Protein AF-A0A2A8S6Y3-F1 (afdb_monomer)

Mean predicted aligned error: 9.29 Å

Nearest PDB structures (foldseek):
  3fka-assembly1_D  TM=6.816E-01  e=2.192E-03  Ruegeria pomeroyi DSS-3
  6d63-assembly3_E  TM=6.835E-01  e=3.419E-03  Pseudomonas sp. ADP
  4qan-assembly2_B  TM=2.634E-01  e=1.249E-05  Mediterraneibacter gnavus ATCC 29149
  6w3w-assembly1_A  TM=5.906E-01  e=4.406E-02  synthetic construct
  9hcj-assembly1_R0  TM=3.049E-01  e=4.804E-01  Dictyostelium discoideum

Foldseek 3Di:
DDDDDPPPPPPPPPDDLFALVPPDDDDDDDPDDDDDDDDDDPDVLQVQQVVLVVQLLVCLLVVVQVSVPQAAQEVFHFPCSSVVSNVCCVVWPWPDKDWPDWFDLDSFKIWTWMWTDTPWWIKTWIWIFGQDPNHTHTYDYDDPDDTDGDPPPPPPVVLVVQQVVLVVQLQVCLLVVVLVSNVVQADERDPDDSVSSSVSSNVSNVQPKHKDFPDWTDPHNFKIWTWIWIDNPVDIDIFIWIWTADPNHIHTYGNGTTDIDIGTDDDDPDDDD

Structure (mmCIF, N/CA/C/O backbone):
data_AF-A0A2A8S6Y3-F1
#
_entry.id   AF-A0A2A8S6Y3-F1
#
loop_
_atom_site.group_PDB
_atom_site.id
_atom_site.type_symbol
_atom_sit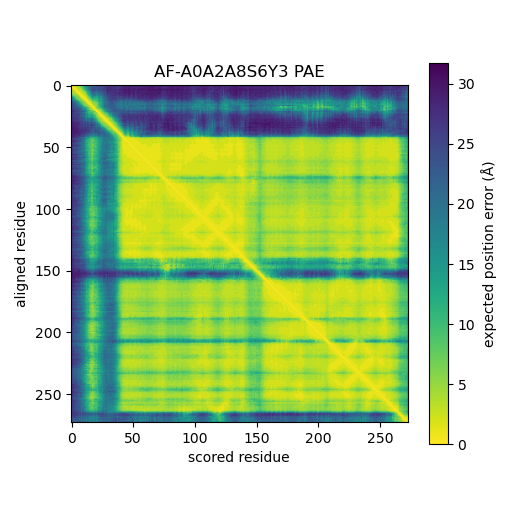e.label_atom_id
_atom_site.label_alt_id
_atom_site.label_comp_id
_atom_site.label_asym_id
_atom_site.label_entity_id
_atom_site.label_seq_id
_atom_site.pdbx_PDB_ins_code
_atom_site.Cartn_x
_atom_site.Cartn_y
_atom_site.Cartn_z
_atom_site.occupancy
_atom_site.B_iso_or_equiv
_atom_site.auth_seq_id
_atom_site.auth_comp_id
_atom_site.auth_asym_id
_atom_site.auth_atom_id
_atom_site.pdbx_PDB_model_num
ATOM 1 N N . MET A 1 1 ? -5.773 -49.690 28.967 1.00 36.03 1 MET A N 1
ATOM 2 C CA . MET A 1 1 ? -5.810 -48.214 29.042 1.00 36.03 1 MET A CA 1
ATOM 3 C C . MET A 1 1 ? -4.924 -47.663 27.935 1.00 36.03 1 MET A C 1
ATOM 5 O O . MET A 1 1 ? -3.712 -47.762 28.041 1.00 36.03 1 MET A O 1
ATOM 9 N N . LYS A 1 2 ? -5.516 -47.206 26.826 1.00 32.03 2 LYS A N 1
ATOM 10 C CA . LYS A 1 2 ? -4.810 -46.537 25.723 1.00 32.03 2 LYS A CA 1
ATOM 11 C C . LYS A 1 2 ? -5.405 -45.141 25.592 1.00 32.03 2 LYS A C 1
ATOM 13 O O . LYS A 1 2 ? -6.603 -45.002 25.362 1.00 32.03 2 LYS A O 1
ATOM 18 N N . THR A 1 3 ? -4.569 -44.143 25.825 1.00 32.09 3 THR A N 1
ATOM 19 C CA . THR A 1 3 ? -4.897 -42.720 25.814 1.00 32.09 3 THR A CA 1
ATOM 20 C C . THR A 1 3 ? -5.212 -42.284 24.382 1.00 32.09 3 THR A C 1
ATOM 22 O O . THR A 1 3 ? -4.362 -42.395 23.502 1.00 32.09 3 THR A O 1
ATOM 25 N N . LEU A 1 4 ? -6.441 -41.819 24.138 1.00 29.08 4 LEU A N 1
ATOM 26 C CA . LEU A 1 4 ? -6.826 -41.168 22.886 1.00 29.08 4 LEU A CA 1
ATOM 27 C C . LEU A 1 4 ? -6.232 -39.752 22.854 1.00 29.08 4 LEU A C 1
ATOM 29 O O . LEU A 1 4 ? -6.660 -38.879 23.610 1.00 29.08 4 LEU A O 1
ATOM 33 N N . CYS A 1 5 ? -5.285 -39.509 21.949 1.00 27.80 5 CYS A N 1
ATOM 34 C CA . CYS A 1 5 ? -4.903 -38.161 21.538 1.00 27.80 5 CYS A CA 1
ATOM 35 C C . CYS A 1 5 ? -6.054 -37.535 20.737 1.00 27.80 5 CYS A C 1
ATOM 37 O O . CYS A 1 5 ? -6.330 -37.933 19.605 1.00 27.80 5 CYS A O 1
ATOM 39 N N . LYS A 1 6 ? -6.731 -36.544 21.326 1.00 30.09 6 LYS A N 1
ATOM 40 C CA . LYS A 1 6 ? -7.605 -35.617 20.600 1.00 30.09 6 LYS A CA 1
ATOM 41 C C . LYS A 1 6 ? -6.730 -34.660 19.786 1.00 30.09 6 LYS A C 1
ATOM 43 O O . LYS A 1 6 ? -6.227 -33.681 20.325 1.00 30.09 6 LYS A O 1
ATOM 48 N N . ASN A 1 7 ? -6.581 -34.928 18.492 1.00 27.03 7 ASN A N 1
ATOM 49 C CA . ASN A 1 7 ? -6.141 -33.924 17.526 1.00 27.03 7 ASN A CA 1
ATOM 50 C C . ASN A 1 7 ? -7.325 -33.001 17.220 1.00 27.03 7 ASN A C 1
ATOM 52 O O . ASN A 1 7 ? -8.140 -33.286 16.345 1.00 27.03 7 ASN A O 1
ATOM 56 N N . ILE A 1 8 ? -7.439 -31.906 17.970 1.00 27.31 8 ILE A N 1
ATOM 57 C CA . ILE A 1 8 ? -8.249 -30.760 17.560 1.00 27.31 8 ILE A CA 1
ATOM 58 C C . ILE A 1 8 ? -7.374 -29.966 16.593 1.00 27.31 8 ILE A C 1
ATOM 60 O O . ILE A 1 8 ? -6.450 -29.270 17.006 1.00 27.31 8 ILE A O 1
ATOM 64 N N . ILE A 1 9 ? -7.646 -30.101 15.295 1.00 28.77 9 ILE A N 1
ATOM 65 C CA . ILE A 1 9 ? -7.171 -29.151 14.291 1.00 28.77 9 ILE A CA 1
ATOM 66 C C . ILE A 1 9 ? -7.957 -27.866 14.554 1.00 28.77 9 ILE A C 1
ATOM 68 O O . ILE A 1 9 ? -9.074 -27.693 14.075 1.00 28.77 9 ILE A O 1
ATOM 72 N N . ALA A 1 10 ? -7.404 -26.990 15.390 1.00 29.23 10 ALA A N 1
ATOM 73 C CA . ALA A 1 10 ? -7.840 -25.610 15.448 1.00 29.23 10 ALA A CA 1
ATOM 74 C C . ALA A 1 10 ? -7.420 -24.971 14.120 1.00 29.23 10 ALA A C 1
ATOM 76 O O . ALA A 1 10 ? -6.268 -24.579 13.944 1.00 29.23 10 ALA A O 1
ATOM 77 N N . SER A 1 11 ? -8.339 -24.917 13.156 1.00 30.00 11 SER A N 1
ATOM 78 C CA . SER A 1 11 ? -8.222 -24.030 12.003 1.00 30.00 11 SER A CA 1
ATOM 79 C C . SER A 1 11 ? -8.291 -22.599 12.534 1.00 30.00 11 SER A C 1
ATOM 81 O O . SER A 1 11 ? -9.365 -22.006 12.628 1.00 30.00 11 SER A O 1
ATOM 83 N N . GLY A 1 12 ? -7.148 -22.089 12.992 1.00 28.22 12 GLY A N 1
ATOM 84 C CA . GLY A 1 12 ? -6.984 -20.712 13.423 1.00 28.22 12 GLY A CA 1
ATOM 85 C C . GLY A 1 12 ? -7.143 -19.810 12.213 1.00 28.22 12 GLY A C 1
ATOM 86 O O . GLY A 1 12 ? -6.171 -19.524 11.521 1.00 28.22 12 GLY A O 1
ATOM 87 N N . ILE A 1 13 ? -8.379 -19.399 11.937 1.00 37.91 13 ILE A N 1
ATOM 88 C CA . ILE A 1 13 ? -8.641 -18.261 11.067 1.00 37.91 13 ILE A CA 1
ATOM 89 C C . ILE A 1 13 ? -8.048 -17.064 11.805 1.00 37.91 13 ILE A C 1
ATOM 91 O O . ILE A 1 13 ? -8.547 -16.648 12.850 1.00 37.91 13 ILE A O 1
ATOM 95 N N . ALA A 1 14 ? -6.895 -16.602 11.331 1.00 39.94 14 ALA A N 1
ATOM 96 C CA . ALA A 1 14 ? -6.227 -15.460 11.915 1.00 39.94 14 ALA A CA 1
ATOM 97 C C . ALA A 1 14 ? -7.034 -14.202 11.576 1.00 39.94 14 ALA A C 1
ATOM 99 O O . ALA A 1 14 ? -7.066 -13.748 10.429 1.00 39.94 14 ALA A O 1
ATOM 100 N N . PHE A 1 15 ? -7.710 -13.667 12.590 1.00 43.50 15 PHE A N 1
ATOM 101 C CA . PHE A 1 15 ? -8.433 -12.409 12.495 1.00 43.50 15 PHE A CA 1
ATOM 102 C C . PHE A 1 15 ? -7.442 -11.266 12.342 1.00 43.50 15 PHE A C 1
ATOM 104 O O . PHE A 1 15 ? -6.440 -11.171 13.041 1.00 43.50 15 PHE A O 1
ATOM 111 N N . THR A 1 16 ? -7.741 -10.381 11.412 1.00 53.69 16 THR A N 1
ATOM 112 C CA . THR A 1 16 ? -6.874 -9.278 11.020 1.00 53.69 16 THR A CA 1
ATOM 113 C C . THR A 1 16 ? -7.633 -7.985 11.267 1.00 53.69 16 THR A C 1
ATOM 115 O O . THR A 1 16 ? -8.806 -7.885 10.890 1.00 53.69 16 THR A O 1
ATOM 118 N N . LEU A 1 17 ? -6.990 -7.034 11.960 1.00 56.84 17 LEU A N 1
ATOM 119 C CA . LEU A 1 17 ? -7.660 -5.878 12.573 1.00 56.84 17 LEU A CA 1
ATOM 120 C C . LEU A 1 17 ? -8.358 -4.967 11.553 1.00 56.84 17 LEU A C 1
ATOM 122 O O . LEU A 1 17 ? -9.299 -4.264 11.905 1.00 56.84 17 LEU A O 1
ATOM 126 N N . PHE A 1 18 ? -7.878 -4.944 10.304 1.00 55.31 18 PHE A N 1
ATOM 127 C CA . PHE A 1 18 ? -8.308 -3.963 9.307 1.00 55.31 18 PHE A CA 1
ATOM 128 C C . PHE A 1 18 ? -8.875 -4.555 8.015 1.00 55.31 18 PHE A C 1
ATOM 130 O O . PHE A 1 18 ? -9.053 -3.811 7.052 1.00 55.31 18 PHE A O 1
ATOM 137 N N . THR A 1 19 ? -9.220 -5.847 7.955 1.00 52.91 19 THR A N 1
ATOM 138 C CA . THR A 1 19 ? -9.821 -6.425 6.728 1.00 52.91 19 THR A CA 1
ATOM 139 C C . THR A 1 19 ? -11.193 -7.022 6.852 1.00 52.91 19 THR A C 1
ATOM 141 O O . THR A 1 19 ? -11.734 -7.456 5.837 1.00 52.91 19 THR A O 1
ATOM 144 N N . GLY A 1 20 ? -11.762 -7.094 8.053 1.00 50.50 20 GLY A N 1
ATOM 145 C CA . GLY A 1 20 ? -13.075 -7.713 8.223 1.00 50.50 20 GLY A CA 1
ATOM 146 C C . GLY A 1 20 ? -13.142 -9.127 7.627 1.00 50.50 20 GLY A C 1
ATOM 147 O O . GLY A 1 20 ? -14.152 -9.475 7.028 1.00 50.50 20 GLY A O 1
ATOM 148 N N . GLY A 1 21 ? -12.067 -9.920 7.749 1.00 42.72 21 GLY A N 1
ATOM 149 C CA . GLY A 1 21 ? -11.857 -11.193 7.033 1.00 42.72 21 GLY A CA 1
ATOM 150 C C . GLY A 1 21 ? -12.857 -12.326 7.312 1.00 42.72 21 GLY A C 1
ATOM 151 O O . GLY A 1 21 ? -12.670 -13.417 6.795 1.00 42.72 21 GLY A O 1
ATOM 152 N N . ASP A 1 22 ? -13.925 -12.074 8.071 1.00 42.97 22 ASP A N 1
ATOM 153 C CA . ASP A 1 22 ? -14.821 -13.108 8.606 1.00 42.97 22 ASP A CA 1
ATOM 154 C C . ASP A 1 22 ? -16.315 -12.829 8.433 1.00 42.97 22 ASP A C 1
ATOM 156 O O . ASP A 1 22 ? -17.152 -13.450 9.088 1.00 42.97 22 ASP A O 1
ATOM 160 N N . PHE A 1 23 ? -16.699 -11.937 7.525 1.00 43.72 23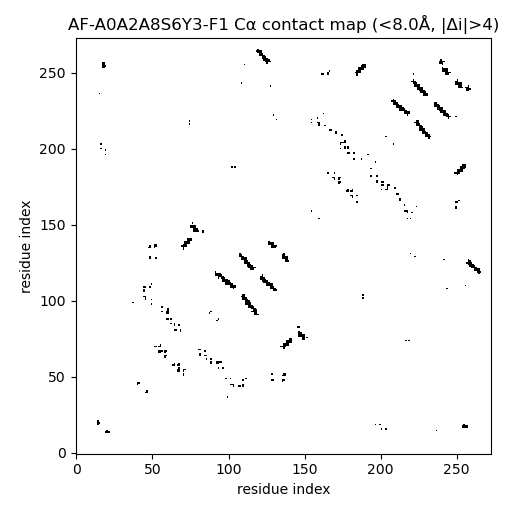 PHE A N 1
ATOM 161 C CA . PHE A 1 23 ? -18.080 -11.930 7.047 1.00 43.72 23 PHE A CA 1
ATOM 162 C C . PHE A 1 23 ? -18.200 -12.906 5.875 1.00 43.72 23 PHE A C 1
ATOM 164 O O . PHE A 1 23 ? -18.152 -12.489 4.729 1.00 43.72 23 PHE A O 1
ATOM 171 N N . LEU A 1 24 ? -18.299 -14.204 6.199 1.00 36.91 24 LEU A N 1
ATOM 172 C CA . LEU A 1 24 ? -18.672 -15.324 5.318 1.00 36.91 24 LEU A CA 1
ATOM 173 C C . LEU A 1 24 ? -18.159 -15.198 3.872 1.00 36.91 24 LEU A C 1
ATOM 175 O O . LEU A 1 24 ? -18.831 -14.620 3.020 1.00 36.91 24 LEU A O 1
ATOM 179 N N . LEU A 1 25 ? -17.003 -15.805 3.584 1.00 32.66 25 LEU A N 1
ATOM 180 C CA . LEU A 1 25 ? -16.518 -16.001 2.215 1.00 32.66 25 LEU A CA 1
ATOM 181 C C . LEU A 1 25 ? -17.657 -16.566 1.336 1.00 32.66 25 LEU A C 1
ATOM 183 O O . LEU A 1 25 ? -18.084 -17.700 1.580 1.00 32.66 25 LEU A O 1
ATOM 187 N N . PRO A 1 26 ? -18.165 -15.841 0.318 1.00 33.44 26 PRO A N 1
ATOM 188 C CA . PRO A 1 26 ? -18.946 -16.492 -0.718 1.00 33.44 26 PRO A CA 1
ATOM 189 C C . PRO A 1 26 ? -18.056 -17.551 -1.378 1.00 33.44 26 PRO A C 1
ATOM 191 O O . PRO A 1 26 ? -16.863 -17.338 -1.599 1.00 33.44 26 PRO A O 1
ATOM 194 N N . SER A 1 27 ? -18.649 -18.717 -1.629 1.00 31.89 27 SER A N 1
ATOM 195 C CA . SER A 1 27 ? -18.033 -19.897 -2.237 1.00 31.89 27 SER A CA 1
ATOM 196 C C . SER A 1 27 ? -17.033 -19.552 -3.345 1.00 31.89 27 SER A C 1
ATOM 198 O O . SER A 1 27 ? -17.340 -18.769 -4.243 1.00 31.89 27 SER A O 1
ATOM 200 N N . THR A 1 28 ? -15.863 -20.189 -3.281 1.00 29.50 28 THR A N 1
ATOM 201 C CA . THR A 1 28 ? -14.747 -20.108 -4.236 1.00 29.50 28 THR A CA 1
ATOM 202 C C . THR A 1 28 ? -15.199 -19.939 -5.695 1.00 29.50 28 THR A C 1
ATOM 204 O O . THR A 1 28 ? -15.851 -20.847 -6.222 1.00 29.50 28 THR A O 1
ATOM 207 N N . PRO A 1 29 ? -14.833 -18.845 -6.390 1.00 35.03 29 PRO A N 1
ATOM 208 C CA . PRO A 1 29 ? -15.070 -18.743 -7.820 1.00 35.03 29 PRO A CA 1
ATOM 209 C C . PRO A 1 29 ? -14.100 -19.658 -8.580 1.00 35.03 29 PRO A C 1
ATOM 211 O O . PRO A 1 29 ? -12.894 -19.677 -8.335 1.00 35.03 29 PRO A O 1
ATOM 214 N N . SER A 1 30 ? -14.641 -20.426 -9.523 1.00 27.53 30 SER A N 1
ATOM 215 C CA . SER A 1 30 ? -13.880 -21.251 -10.457 1.00 27.53 30 SER A CA 1
ATOM 216 C C . SER A 1 30 ? -13.018 -20.372 -11.372 1.00 27.53 30 SER A C 1
ATOM 218 O O . SER A 1 30 ? -13.540 -19.626 -12.203 1.00 27.53 30 SER A O 1
ATOM 220 N N . TYR A 1 31 ? -11.696 -20.478 -11.254 1.00 35.44 31 TYR A N 1
ATOM 221 C CA . TYR A 1 31 ? -10.744 -19.813 -12.141 1.00 35.44 31 TYR A CA 1
ATOM 222 C C . TYR A 1 31 ? -10.594 -20.584 -13.453 1.00 35.44 31 TYR A C 1
ATOM 224 O O . TYR A 1 31 ? -9.703 -21.413 -13.551 1.00 35.44 31 TYR A O 1
ATOM 232 N N . ILE A 1 32 ? -11.443 -20.292 -14.443 1.00 36.19 32 ILE A N 1
ATOM 233 C CA . ILE A 1 32 ? -11.040 -20.039 -15.840 1.00 36.19 32 ILE A CA 1
ATOM 234 C C . ILE A 1 32 ? -12.104 -19.109 -16.433 1.00 36.19 32 ILE A C 1
ATOM 236 O O . ILE A 1 32 ? -13.191 -19.545 -16.805 1.00 36.19 32 ILE A O 1
ATOM 240 N N . LYS A 1 33 ? -11.796 -17.814 -16.536 1.00 27.77 33 LYS A N 1
ATOM 241 C CA . LYS A 1 33 ? -12.552 -16.899 -17.392 1.00 27.77 33 LYS A CA 1
ATOM 242 C C . LYS A 1 33 ? -11.576 -16.013 -18.154 1.00 27.77 33 LYS A C 1
ATOM 244 O O . LYS A 1 33 ? -11.065 -15.028 -17.638 1.00 27.77 33 LYS A O 1
ATOM 249 N N . THR A 1 34 ? -11.311 -16.391 -19.395 1.00 44.59 34 THR A N 1
ATOM 250 C CA . THR A 1 34 ? -10.657 -15.534 -20.379 1.00 44.59 34 THR A CA 1
ATOM 251 C C . THR A 1 34 ? -11.679 -14.514 -20.869 1.00 44.59 34 THR A C 1
ATOM 253 O O . THR A 1 34 ? -12.461 -14.864 -21.740 1.00 44.59 34 THR A O 1
ATOM 256 N N . VAL A 1 35 ? -11.718 -13.278 -20.354 1.00 36.75 35 VAL A N 1
ATOM 257 C CA . VAL A 1 35 ? -12.279 -12.154 -21.133 1.00 36.75 35 VAL A CA 1
ATOM 258 C C . VAL A 1 35 ? -11.892 -10.773 -20.594 1.00 36.75 35 VAL A C 1
ATOM 260 O O . VAL A 1 35 ? -11.960 -10.542 -19.394 1.00 36.75 35 VAL A O 1
ATOM 263 N N . SER A 1 36 ? -11.690 -9.869 -21.562 1.00 38.84 36 SER A N 1
ATOM 264 C CA . SER A 1 36 ? -12.242 -8.505 -21.654 1.00 38.84 36 SER A CA 1
ATOM 265 C C . SER A 1 36 ? -11.785 -7.457 -20.644 1.00 38.84 36 SER A C 1
ATOM 267 O O . SER A 1 36 ? -11.854 -7.650 -19.438 1.00 38.84 36 SER A O 1
ATOM 269 N N . ALA A 1 37 ? -11.439 -6.285 -21.188 1.00 42.56 37 ALA A N 1
ATOM 270 C CA . ALA A 1 37 ? -11.320 -5.019 -20.478 1.00 42.56 37 ALA A CA 1
ATOM 271 C C . ALA A 1 37 ? -12.352 -4.908 -19.344 1.00 42.56 37 ALA A C 1
ATOM 273 O O . ALA A 1 37 ? -13.550 -5.119 -19.567 1.00 42.56 37 ALA A O 1
ATOM 274 N N . ALA A 1 38 ? -11.866 -4.605 -18.137 1.00 48.47 38 ALA A N 1
ATOM 275 C CA . ALA A 1 38 ? -12.701 -4.268 -16.993 1.00 48.47 38 ALA A CA 1
ATOM 276 C C . ALA A 1 38 ? -13.741 -3.217 -17.417 1.00 48.47 38 ALA A C 1
ATOM 278 O O . ALA A 1 38 ? -13.406 -2.287 -18.154 1.00 48.47 38 ALA A O 1
ATOM 279 N N . ALA A 1 39 ? -14.995 -3.393 -16.986 1.00 47.31 39 ALA A N 1
ATOM 280 C CA . ALA A 1 39 ? -16.092 -2.481 -17.297 1.00 47.31 39 ALA A CA 1
ATOM 281 C C . ALA A 1 39 ? -15.651 -1.026 -17.068 1.00 47.31 39 ALA A C 1
ATOM 283 O O . ALA A 1 39 ? -15.149 -0.696 -15.993 1.00 47.31 39 ALA A O 1
ATOM 284 N N . SER A 1 40 ? -15.794 -0.171 -18.086 1.00 49.59 40 SER A N 1
ATOM 285 C CA . SER A 1 40 ? -15.381 1.227 -17.986 1.00 49.59 40 SER A CA 1
ATOM 286 C C . SER A 1 40 ? -16.212 1.919 -16.908 1.00 49.59 40 SER A C 1
ATOM 288 O O . SER A 1 40 ? -17.419 2.109 -17.069 1.00 49.59 40 SER A O 1
ATOM 290 N N . THR A 1 41 ? -15.585 2.292 -15.801 1.00 61.91 41 THR A N 1
ATOM 291 C CA . THR A 1 41 ? -16.220 3.135 -14.793 1.00 61.91 41 THR A CA 1
ATOM 292 C C . THR A 1 41 ? -16.250 4.574 -15.308 1.00 61.91 41 THR A C 1
ATOM 294 O O . THR A 1 41 ? -15.276 5.062 -15.878 1.00 61.91 41 THR A O 1
ATOM 297 N N . ASN A 1 42 ? -17.369 5.282 -15.123 1.00 81.31 42 ASN A N 1
ATOM 298 C CA . ASN A 1 42 ? -17.510 6.695 -15.515 1.00 81.31 42 ASN A CA 1
ATOM 299 C C . ASN A 1 42 ? -16.879 7.663 -14.491 1.00 81.31 42 ASN A C 1
ATOM 301 O O . ASN A 1 42 ? -17.158 8.859 -14.520 1.00 81.31 42 ASN A O 1
ATOM 305 N N . ASN A 1 43 ? -16.069 7.166 -13.549 1.00 91.44 43 ASN A N 1
ATOM 306 C CA . ASN A 1 43 ? -15.439 7.999 -12.532 1.00 91.44 43 ASN A CA 1
ATOM 307 C C . ASN A 1 43 ? -14.122 8.592 -13.077 1.00 91.44 43 ASN A C 1
ATOM 309 O O . ASN A 1 43 ? -13.172 7.834 -13.285 1.00 91.44 43 ASN A O 1
ATOM 313 N N . PRO A 1 44 ? -14.015 9.923 -13.266 1.00 94.31 44 PRO A N 1
ATOM 314 C CA . PRO A 1 44 ? -12.821 10.537 -13.849 1.00 94.31 44 PRO A CA 1
ATOM 315 C C . PRO A 1 44 ? -11.563 10.339 -12.990 1.00 94.31 44 PRO A C 1
ATOM 317 O O . PRO A 1 44 ? -10.477 10.147 -13.528 1.00 94.31 44 PRO A O 1
ATOM 320 N N . VAL A 1 45 ? -11.698 10.309 -11.659 1.00 95.69 45 VAL A N 1
ATOM 321 C CA . VAL A 1 45 ? -10.575 10.075 -10.732 1.00 95.69 45 VAL A CA 1
ATOM 322 C C . VAL A 1 45 ? -10.003 8.673 -10.936 1.00 95.69 45 VAL A C 1
ATOM 324 O O . VAL A 1 45 ? -8.788 8.494 -11.019 1.00 95.69 45 VAL A O 1
ATOM 327 N N . GLU A 1 46 ? -10.881 7.677 -11.055 1.00 95.94 46 GLU A N 1
ATOM 328 C CA . GLU A 1 46 ? -10.476 6.295 -11.304 1.00 95.94 46 GLU A CA 1
ATOM 329 C C . GLU A 1 46 ? -9.815 6.143 -12.677 1.00 95.94 46 GLU A C 1
ATOM 331 O O . GLU A 1 46 ? -8.774 5.497 -12.789 1.00 95.94 46 GLU A O 1
ATOM 336 N N . GLN A 1 47 ? -10.385 6.768 -13.712 1.00 96.38 47 GLN A N 1
ATOM 337 C CA . GLN A 1 47 ? -9.841 6.740 -15.071 1.00 96.38 47 GLN A CA 1
ATOM 338 C C . GLN A 1 47 ? -8.437 7.351 -15.134 1.00 96.38 47 GLN A C 1
ATOM 340 O O . GLN A 1 47 ? -7.524 6.728 -15.676 1.00 96.38 47 GLN A O 1
ATOM 345 N N . GLU A 1 48 ? -8.232 8.529 -14.536 1.00 97.12 48 GLU A N 1
ATOM 346 C CA . GLU A 1 48 ? -6.917 9.174 -14.480 1.00 97.12 48 GLU A CA 1
ATOM 347 C C . GLU A 1 48 ? -5.883 8.303 -13.744 1.00 97.12 48 GLU A C 1
ATOM 349 O O . GLU A 1 48 ? -4.758 8.129 -14.225 1.00 97.12 48 GLU A O 1
ATOM 354 N N . ALA A 1 49 ? -6.260 7.711 -12.605 1.00 97.69 49 ALA A N 1
ATOM 355 C CA . ALA A 1 49 ? -5.377 6.833 -11.841 1.00 97.69 49 ALA A CA 1
ATOM 356 C C . ALA A 1 49 ? -5.023 5.553 -12.622 1.00 97.69 49 ALA A C 1
ATOM 358 O O . ALA A 1 49 ? -3.847 5.192 -12.721 1.00 97.69 49 ALA A O 1
ATOM 359 N N . ARG A 1 50 ? -6.011 4.894 -13.247 1.00 97.62 50 ARG A N 1
ATOM 360 C CA . ARG A 1 50 ? -5.794 3.722 -14.117 1.00 97.62 50 ARG A CA 1
ATOM 361 C C . ARG A 1 50 ? -4.908 4.058 -15.315 1.00 97.62 50 ARG A C 1
ATOM 363 O O . ARG A 1 50 ? -4.067 3.240 -15.697 1.00 97.62 50 ARG A O 1
ATOM 370 N N . GLN A 1 51 ? -5.055 5.252 -15.889 1.00 97.62 51 GLN A N 1
ATOM 371 C CA . GLN A 1 51 ? -4.215 5.709 -16.993 1.00 97.62 51 GLN A CA 1
ATOM 372 C C . GLN A 1 51 ? -2.757 5.876 -16.555 1.00 97.62 51 GLN A C 1
ATOM 374 O O . GLN A 1 51 ? -1.857 5.430 -17.265 1.00 97.62 51 GLN A O 1
ATOM 379 N N . ALA A 1 52 ? -2.502 6.457 -15.379 1.00 98.06 52 ALA A N 1
ATOM 380 C CA . ALA A 1 52 ? -1.146 6.574 -14.843 1.00 98.06 52 ALA A CA 1
ATOM 381 C C . ALA A 1 52 ? -0.496 5.199 -14.619 1.00 98.06 52 ALA A C 1
ATOM 383 O O . ALA A 1 52 ? 0.654 4.990 -15.009 1.00 98.06 52 ALA A O 1
ATOM 384 N N . VAL A 1 53 ? -1.253 4.235 -14.082 1.00 98.25 53 VAL A N 1
ATOM 385 C CA . VAL A 1 53 ? -0.789 2.849 -13.913 1.00 98.25 53 VAL A CA 1
ATOM 386 C C . VAL A 1 53 ? -0.479 2.185 -15.254 1.00 98.25 53 VAL A C 1
ATOM 388 O O . VAL A 1 53 ? 0.578 1.577 -15.428 1.00 98.25 53 VAL A O 1
ATOM 391 N N . SER A 1 54 ? -1.366 2.350 -16.234 1.00 98.00 54 SER A N 1
ATOM 392 C CA . SER A 1 54 ? -1.184 1.804 -17.582 1.00 98.00 54 SER A CA 1
ATOM 393 C C . SER A 1 54 ? 0.035 2.411 -18.281 1.00 98.00 54 SER A C 1
ATOM 395 O O . SER A 1 54 ? 0.806 1.693 -18.921 1.00 98.00 54 SER A O 1
ATOM 397 N N . ASN A 1 55 ? 0.261 3.717 -18.114 1.00 98.38 55 ASN A N 1
ATOM 398 C CA . ASN A 1 55 ? 1.432 4.406 -18.649 1.00 98.38 55 ASN A CA 1
ATOM 399 C C . ASN A 1 55 ? 2.728 3.905 -18.001 1.00 98.38 55 ASN A C 1
ATOM 401 O O . ASN A 1 55 ? 3.711 3.687 -18.708 1.00 98.38 55 ASN A O 1
ATOM 405 N N . PHE A 1 56 ? 2.729 3.670 -16.684 1.00 98.25 56 PHE A N 1
ATOM 406 C CA . PHE A 1 56 ? 3.872 3.085 -15.986 1.00 98.25 56 PHE A CA 1
ATOM 407 C C . PHE A 1 56 ? 4.224 1.697 -16.535 1.00 98.25 56 PHE A C 1
ATOM 409 O O . PHE A 1 56 ? 5.374 1.458 -16.900 1.00 98.25 56 PHE A O 1
ATOM 416 N N . PHE A 1 57 ? 3.250 0.788 -16.649 1.00 98.19 57 PHE A N 1
ATOM 417 C CA . PHE A 1 57 ? 3.518 -0.561 -17.158 1.00 98.19 57 PHE A CA 1
ATOM 418 C C . PHE A 1 57 ? 3.872 -0.577 -18.646 1.00 98.19 57 PHE A C 1
ATOM 420 O O . PHE A 1 57 ? 4.714 -1.370 -19.064 1.00 98.19 57 PHE A O 1
ATOM 427 N N . SER A 1 58 ? 3.308 0.332 -19.444 1.00 98.19 58 SER A N 1
ATOM 428 C CA . SER A 1 58 ? 3.719 0.514 -20.842 1.00 98.19 58 SER A CA 1
ATOM 429 C C . SER A 1 58 ? 5.184 0.947 -20.932 1.00 98.19 58 SER A C 1
ATOM 431 O O . SER A 1 58 ? 5.952 0.373 -21.702 1.00 98.19 58 SER A O 1
ATOM 433 N N . ALA A 1 59 ? 5.594 1.895 -20.084 1.00 98.25 59 ALA A N 1
ATOM 434 C CA . ALA A 1 59 ? 6.979 2.334 -19.980 1.00 98.25 59 ALA A CA 1
ATOM 435 C C . ALA A 1 59 ? 7.911 1.215 -19.492 1.00 98.25 59 ALA A C 1
ATOM 437 O O . ALA A 1 59 ? 8.994 1.038 -20.044 1.00 98.25 59 ALA A O 1
ATOM 438 N N . GLN A 1 60 ? 7.481 0.416 -18.513 1.00 97.50 60 GLN A N 1
ATOM 439 C CA . GLN A 1 60 ? 8.229 -0.751 -18.047 1.00 97.50 60 GLN A CA 1
ATOM 440 C C . GLN A 1 60 ? 8.428 -1.775 -19.171 1.00 97.50 60 GLN A C 1
ATOM 442 O O . GLN A 1 60 ? 9.545 -2.243 -19.389 1.00 97.50 60 GLN A O 1
ATOM 447 N N . LYS A 1 61 ? 7.368 -2.077 -19.931 1.00 97.31 61 LYS A N 1
ATOM 448 C CA . LYS A 1 61 ? 7.413 -3.008 -21.067 1.00 97.31 61 LYS A CA 1
ATOM 449 C C . LYS A 1 61 ? 8.366 -2.542 -22.168 1.00 97.31 61 LYS A C 1
ATOM 451 O O . LYS A 1 61 ? 9.045 -3.369 -22.767 1.00 97.31 61 LYS A O 1
ATOM 456 N N . SER A 1 62 ? 8.441 -1.236 -22.420 1.00 97.75 62 SER A N 1
ATOM 457 C CA . SER A 1 62 ? 9.349 -0.656 -23.416 1.00 97.75 62 SER A CA 1
ATOM 458 C C . SER A 1 62 ? 10.740 -0.304 -22.867 1.00 97.75 62 SER A C 1
ATOM 460 O O . SER A 1 62 ? 11.542 0.270 -23.598 1.00 97.75 62 SER A O 1
ATOM 462 N N . GLY A 1 63 ? 11.019 -0.548 -21.581 1.00 96.69 63 GLY A N 1
ATOM 463 C CA . GLY A 1 63 ? 12.268 -0.138 -20.930 1.00 96.69 63 GLY A CA 1
ATOM 464 C C . GLY A 1 63 ? 12.464 1.382 -20.795 1.00 96.69 63 GLY A C 1
ATOM 465 O O . GLY A 1 63 ? 13.590 1.837 -20.605 1.00 96.69 63 GLY A O 1
ATOM 466 N N . ASN A 1 64 ? 11.401 2.188 -20.890 1.00 98.19 64 ASN A N 1
ATOM 467 C CA . ASN A 1 64 ? 11.469 3.648 -20.783 1.00 98.19 64 ASN A CA 1
ATOM 468 C C . ASN A 1 64 ? 11.494 4.099 -19.313 1.00 98.19 64 ASN A C 1
ATOM 470 O O . ASN A 1 64 ? 10.469 4.427 -18.713 1.00 98.19 64 ASN A O 1
ATOM 474 N N . VAL A 1 65 ? 12.694 4.131 -18.739 1.00 97.44 65 VAL A N 1
ATOM 475 C CA . VAL A 1 65 ? 12.905 4.428 -17.317 1.00 97.44 65 VAL A CA 1
ATOM 476 C C . VAL A 1 65 ? 12.434 5.829 -16.912 1.00 97.44 65 VAL A C 1
ATOM 478 O O . VAL A 1 65 ? 11.870 5.986 -15.833 1.00 97.44 65 VAL A O 1
ATOM 481 N N . GLU A 1 66 ? 12.585 6.839 -17.769 1.00 97.88 66 GLU A N 1
ATOM 482 C CA . GLU A 1 66 ? 12.149 8.209 -17.454 1.00 97.88 66 GLU A CA 1
ATOM 483 C C . GLU A 1 66 ? 10.629 8.284 -17.245 1.00 97.88 66 GLU A C 1
ATOM 485 O O . GLU A 1 66 ? 10.143 8.904 -16.298 1.00 97.88 66 GLU A O 1
ATOM 490 N N . GLN A 1 67 ? 9.855 7.593 -18.089 1.00 97.81 67 GLN A N 1
ATOM 491 C CA . GLN A 1 67 ? 8.403 7.518 -17.917 1.00 97.81 67 GLN A CA 1
ATOM 492 C C . GLN A 1 67 ? 8.015 6.679 -16.694 1.00 97.81 67 GLN A C 1
ATOM 494 O O . GLN A 1 67 ? 7.061 7.028 -16.002 1.00 97.81 67 GLN A O 1
ATOM 499 N N . MET A 1 68 ? 8.764 5.620 -16.368 1.00 97.44 68 MET A N 1
ATOM 500 C CA . MET A 1 68 ? 8.534 4.879 -15.123 1.00 97.44 68 MET A CA 1
ATOM 501 C C . MET A 1 68 ? 8.710 5.785 -13.900 1.00 97.44 68 MET A C 1
ATOM 503 O O . MET A 1 68 ? 7.844 5.805 -13.026 1.00 97.44 68 MET A O 1
ATOM 507 N N . ILE A 1 69 ? 9.784 6.580 -13.852 1.00 95.94 69 ILE A N 1
ATOM 508 C CA . ILE A 1 69 ? 10.035 7.550 -12.775 1.00 95.94 69 ILE A CA 1
ATOM 509 C C . ILE A 1 69 ? 8.914 8.594 -12.718 1.00 95.94 69 ILE A C 1
ATOM 511 O O . ILE A 1 69 ? 8.417 8.899 -11.639 1.00 95.94 69 ILE A O 1
ATOM 515 N N . LYS A 1 70 ? 8.443 9.092 -13.867 1.00 96.31 70 LYS A N 1
ATOM 516 C CA . LYS A 1 70 ? 7.342 10.066 -13.931 1.00 96.31 70 LYS A CA 1
ATOM 517 C C . LYS A 1 70 ? 6.051 9.572 -13.260 1.00 96.31 70 LYS A C 1
ATOM 519 O O . LYS A 1 70 ? 5.376 10.363 -12.603 1.00 96.31 70 LYS A O 1
ATOM 524 N N . TYR A 1 71 ? 5.705 8.295 -13.428 1.00 97.38 71 TYR A N 1
ATOM 525 C CA . TYR A 1 71 ? 4.453 7.705 -12.924 1.00 97.38 71 TYR A CA 1
ATOM 526 C C . TYR A 1 71 ? 4.617 6.907 -11.625 1.00 97.38 71 TYR A C 1
ATOM 528 O O . TYR A 1 71 ? 3.702 6.184 -11.227 1.00 97.38 71 TYR A O 1
ATOM 536 N N . SER A 1 72 ? 5.755 7.020 -10.940 1.00 95.06 72 SER A N 1
ATOM 537 C CA . SER A 1 72 ? 5.995 6.319 -9.678 1.00 95.06 72 SER A CA 1
ATOM 538 C C . SER A 1 72 ? 6.714 7.191 -8.658 1.00 95.06 72 SER A C 1
ATOM 540 O O . SER A 1 72 ? 7.302 8.221 -8.972 1.00 95.06 72 SER A O 1
ATOM 542 N N . THR A 1 73 ? 6.648 6.783 -7.400 1.00 91.88 73 THR A N 1
ATOM 543 C CA . THR A 1 73 ? 7.465 7.342 -6.325 1.00 91.88 73 THR A CA 1
ATOM 544 C C . THR A 1 73 ? 7.776 6.241 -5.323 1.00 91.88 73 THR A C 1
ATOM 546 O O . THR A 1 73 ? 6.939 5.368 -5.083 1.00 91.88 73 THR A O 1
ATOM 549 N N . TYR A 1 74 ? 8.991 6.255 -4.787 1.00 87.81 74 TYR A N 1
ATOM 550 C CA . TYR A 1 74 ? 9.442 5.299 -3.787 1.00 87.81 74 TYR A CA 1
ATOM 551 C C . TYR A 1 74 ? 9.366 5.896 -2.387 1.00 87.81 74 TYR A C 1
ATOM 553 O O . TYR A 1 74 ? 9.416 7.109 -2.191 1.00 87.81 74 TYR A O 1
ATOM 561 N N . ILE A 1 75 ? 9.228 5.005 -1.415 1.00 82.56 75 ILE A N 1
ATOM 562 C CA . ILE A 1 75 ? 9.306 5.316 0.002 1.00 82.56 75 ILE A CA 1
ATOM 563 C C . ILE A 1 75 ? 10.382 4.393 0.571 1.00 82.56 75 ILE A C 1
ATOM 565 O O . ILE A 1 75 ? 10.067 3.232 0.852 1.00 82.56 75 ILE A O 1
ATOM 569 N N . PRO A 1 76 ? 11.648 4.826 0.687 1.00 79.50 76 PRO A N 1
ATOM 570 C CA . PRO A 1 76 ? 12.192 6.195 0.687 1.00 79.50 76 PRO A CA 1
ATOM 571 C C . PRO A 1 76 ? 12.496 6.781 -0.702 1.00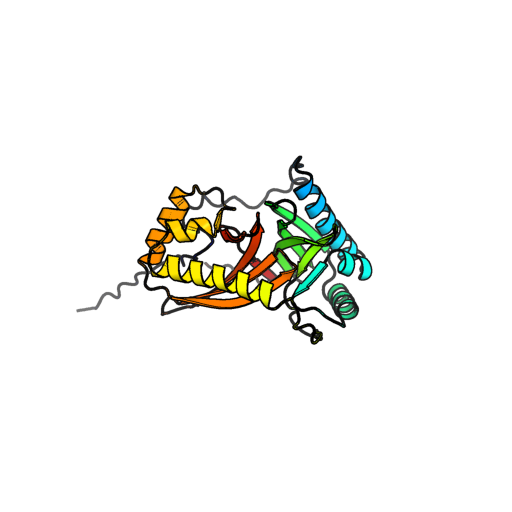 79.50 76 PRO A C 1
ATOM 573 O O . PRO A 1 76 ? 12.379 6.094 -1.712 1.00 79.50 76 PRO A O 1
ATOM 576 N N . ASP A 1 77 ? 12.926 8.046 -0.744 1.00 82.69 77 ASP A N 1
ATOM 577 C CA . ASP A 1 77 ? 13.532 8.648 -1.936 1.00 82.69 77 ASP A CA 1
ATOM 578 C C . ASP A 1 77 ? 14.853 7.933 -2.281 1.00 82.69 77 ASP A C 1
ATOM 580 O O . ASP A 1 77 ? 15.648 7.589 -1.401 1.00 82.69 77 ASP A O 1
ATOM 584 N N . ILE A 1 78 ? 15.097 7.708 -3.574 1.00 86.56 78 ILE A N 1
ATOM 585 C CA . ILE A 1 78 ? 16.218 6.890 -4.052 1.00 86.56 78 ILE A CA 1
ATOM 586 C C . ILE A 1 78 ? 17.032 7.667 -5.084 1.00 86.56 78 ILE A C 1
ATOM 588 O O . ILE A 1 78 ? 16.504 8.048 -6.131 1.00 86.56 78 ILE A O 1
ATOM 592 N N . THR A 1 79 ? 18.331 7.855 -4.829 1.00 88.12 79 THR A N 1
ATOM 593 C CA . THR A 1 79 ? 19.231 8.584 -5.746 1.00 88.12 79 THR A CA 1
ATOM 594 C C . THR A 1 79 ? 19.476 7.830 -7.047 1.00 88.12 79 THR A C 1
ATOM 596 O O . THR A 1 79 ? 19.474 8.418 -8.126 1.00 88.12 79 THR A O 1
ATOM 599 N N . ASN A 1 80 ? 19.665 6.514 -6.963 1.00 92.38 80 ASN A N 1
ATOM 600 C CA . ASN A 1 80 ? 20.007 5.654 -8.092 1.00 92.38 80 ASN A CA 1
ATOM 601 C C . ASN A 1 80 ? 18.778 4.985 -8.736 1.00 92.38 80 ASN A C 1
ATOM 603 O O . ASN A 1 80 ? 18.882 3.919 -9.343 1.00 92.38 80 ASN A O 1
ATOM 607 N N . LEU A 1 81 ? 17.599 5.617 -8.654 1.00 91.56 81 LEU A N 1
ATOM 608 C CA . LEU A 1 81 ? 16.336 5.044 -9.133 1.00 91.56 81 LEU A CA 1
ATOM 609 C C . LEU A 1 81 ? 16.368 4.650 -10.620 1.00 91.56 81 LEU A C 1
ATOM 611 O O . LEU A 1 81 ? 15.828 3.614 -11.012 1.00 91.56 81 LEU A O 1
ATOM 615 N N . LYS A 1 82 ? 17.037 5.452 -11.456 1.00 95.00 82 LYS A N 1
ATOM 616 C CA . LYS A 1 82 ? 17.193 5.156 -12.886 1.00 95.00 82 LYS A CA 1
ATOM 617 C C . LYS A 1 82 ? 17.976 3.864 -13.124 1.00 95.00 82 LYS A C 1
ATOM 619 O O . LYS A 1 82 ? 17.602 3.061 -13.981 1.00 95.00 82 LYS A O 1
ATOM 624 N N . GLU A 1 83 ? 19.043 3.652 -12.361 1.00 94.25 83 GLU A N 1
ATOM 625 C CA . GLU A 1 83 ? 19.849 2.437 -12.440 1.00 94.25 83 GLU A CA 1
ATOM 626 C C . GLU A 1 83 ? 19.046 1.222 -11.972 1.00 94.25 83 GLU A C 1
ATOM 628 O O . GLU A 1 83 ? 18.981 0.227 -12.694 1.00 94.25 83 GLU A O 1
ATOM 633 N N . LEU A 1 84 ? 18.348 1.340 -10.839 1.00 92.56 84 LEU A N 1
ATOM 634 C CA . LEU A 1 84 ? 17.479 0.285 -10.317 1.00 92.56 84 LEU A CA 1
ATOM 635 C C . LEU A 1 84 ? 16.438 -0.168 -11.339 1.00 92.56 84 LEU A C 1
ATOM 637 O O . LEU A 1 84 ? 16.306 -1.363 -11.594 1.00 92.56 84 LEU A O 1
ATOM 641 N N . TYR A 1 85 ? 15.722 0.769 -11.967 1.00 95.06 85 TYR A N 1
ATOM 642 C CA . TYR A 1 85 ? 14.743 0.422 -12.997 1.00 95.06 85 TYR A CA 1
ATOM 643 C C . TYR A 1 85 ? 15.382 -0.192 -14.240 1.00 95.06 85 TYR A C 1
ATOM 645 O O . TYR A 1 85 ? 14.840 -1.149 -14.794 1.00 95.06 85 TYR A O 1
ATOM 653 N N . THR A 1 86 ? 16.546 0.306 -14.660 1.00 96.06 86 THR A N 1
ATOM 654 C CA . THR A 1 86 ? 17.283 -0.262 -15.797 1.00 96.06 86 THR A CA 1
ATOM 655 C C . THR A 1 86 ? 17.666 -1.719 -15.526 1.00 96.06 86 THR A C 1
ATOM 657 O O . THR A 1 86 ? 17.421 -2.596 -16.359 1.00 96.06 86 THR A O 1
ATOM 660 N N . GLN A 1 87 ? 18.229 -1.997 -14.348 1.00 94.50 87 GLN A N 1
ATOM 661 C CA . GLN A 1 87 ? 18.626 -3.343 -13.941 1.00 94.50 87 GLN A CA 1
ATOM 662 C C . GLN A 1 87 ? 17.412 -4.263 -13.772 1.00 94.50 87 GLN A C 1
ATOM 664 O O . GLN A 1 87 ? 17.414 -5.374 -14.306 1.00 94.50 87 GLN A O 1
ATOM 669 N N . PHE A 1 88 ? 16.353 -3.788 -13.109 1.00 93.31 88 PHE A N 1
ATOM 670 C CA . PHE A 1 88 ? 15.123 -4.550 -12.904 1.00 93.31 88 PHE A CA 1
ATOM 671 C C . PHE A 1 88 ? 14.482 -4.958 -14.233 1.00 93.31 88 PHE A C 1
ATOM 673 O O . PHE A 1 88 ? 14.185 -6.132 -14.425 1.00 93.31 88 PHE A O 1
ATOM 680 N N . ASN A 1 89 ? 14.344 -4.034 -15.190 1.00 95.19 89 ASN A N 1
ATOM 681 C CA . ASN A 1 89 ? 13.755 -4.334 -16.500 1.00 95.19 89 ASN A CA 1
ATOM 682 C C . ASN A 1 89 ? 14.593 -5.331 -17.311 1.00 95.19 89 ASN A C 1
ATOM 684 O O . ASN A 1 89 ? 14.039 -6.129 -18.066 1.00 95.19 89 ASN A O 1
ATOM 688 N N . LYS A 1 90 ? 15.923 -5.307 -17.153 1.00 95.69 90 LYS A N 1
ATOM 689 C CA . LYS A 1 90 ? 16.828 -6.264 -17.803 1.00 95.69 90 LYS A CA 1
ATOM 690 C C . LYS A 1 90 ? 16.701 -7.669 -17.207 1.00 95.69 90 LYS A C 1
ATOM 692 O O . LYS A 1 90 ? 16.732 -8.649 -17.947 1.00 95.69 90 LYS A O 1
ATOM 697 N N . GLN A 1 91 ? 16.596 -7.769 -15.883 1.00 94.44 91 GLN A N 1
ATOM 698 C CA . GLN A 1 91 ? 16.528 -9.047 -15.164 1.00 94.44 91 GLN A CA 1
ATOM 699 C C . GLN A 1 91 ? 15.128 -9.671 -15.223 1.00 94.44 91 GLN A C 1
ATOM 701 O O . GLN A 1 91 ? 14.990 -10.877 -15.425 1.00 94.44 91 GLN A O 1
ATOM 706 N N . HIS A 1 92 ? 14.102 -8.832 -15.108 1.00 94.31 92 HIS A N 1
ATOM 707 C CA . HIS A 1 92 ? 12.699 -9.206 -14.973 1.00 94.31 92 HIS A CA 1
ATOM 708 C C . HIS A 1 92 ? 11.852 -8.473 -16.025 1.00 94.31 92 HIS A C 1
ATOM 710 O O . HIS A 1 92 ? 11.044 -7.607 -15.679 1.00 94.31 92 HIS A O 1
ATOM 716 N N . PRO A 1 93 ? 12.030 -8.763 -17.327 1.00 96.06 93 PRO A N 1
ATOM 717 C CA . PRO A 1 93 ? 11.278 -8.072 -18.363 1.00 96.06 93 PRO A CA 1
ATOM 718 C C . PRO A 1 93 ? 9.777 -8.342 -18.209 1.00 96.06 93 PRO A C 1
ATOM 720 O O . PRO A 1 93 ? 9.352 -9.471 -17.938 1.00 96.06 93 PRO A O 1
ATOM 723 N N . LEU A 1 94 ? 8.983 -7.285 -18.387 1.00 97.50 94 LEU A N 1
ATOM 724 C CA . LEU A 1 94 ? 7.530 -7.335 -18.279 1.00 97.50 94 LEU A CA 1
ATOM 725 C C . LEU A 1 94 ? 6.914 -7.986 -19.520 1.00 97.50 94 LEU A C 1
ATOM 727 O O . LEU A 1 94 ? 7.073 -7.489 -20.634 1.00 97.50 94 LEU A O 1
ATOM 731 N N . LEU A 1 95 ? 6.158 -9.064 -19.319 1.00 97.00 95 LEU A N 1
ATOM 732 C CA . LEU A 1 95 ? 5.404 -9.739 -20.375 1.00 97.00 95 LEU A CA 1
ATOM 733 C C . LEU A 1 95 ? 4.020 -9.095 -20.530 1.00 97.00 95 LEU A C 1
ATOM 735 O O . LEU A 1 95 ? 3.635 -8.647 -21.619 1.00 97.00 95 LEU A O 1
ATOM 739 N N . ASN A 1 96 ? 3.295 -9.004 -19.414 1.00 96.94 96 ASN A N 1
ATOM 740 C CA . ASN A 1 96 ? 1.949 -8.448 -19.338 1.00 96.94 96 ASN A CA 1
ATOM 741 C C . ASN A 1 96 ? 1.680 -7.831 -17.958 1.00 96.94 96 ASN A C 1
ATOM 743 O O . ASN A 1 96 ? 2.273 -8.246 -16.969 1.00 96.94 96 ASN A O 1
ATOM 747 N N . ALA A 1 97 ? 0.759 -6.876 -17.882 1.00 97.44 97 ALA A N 1
ATOM 748 C CA . ALA A 1 97 ? 0.225 -6.368 -16.625 1.00 97.44 97 ALA A CA 1
ATOM 749 C C . ALA A 1 97 ? -1.260 -6.054 -16.801 1.00 97.44 97 ALA A C 1
ATOM 751 O O . ALA A 1 97 ? -1.674 -5.564 -17.851 1.00 97.44 97 ALA A O 1
ATOM 752 N N . SER A 1 98 ? -2.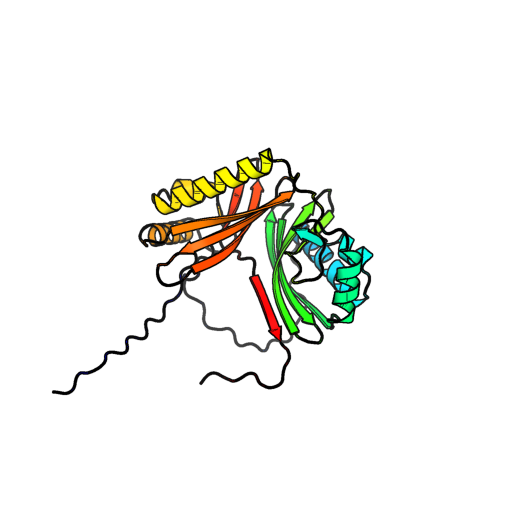054 -6.314 -15.771 1.00 96.56 98 SER A N 1
ATOM 753 C CA . SER A 1 98 ? -3.477 -5.990 -15.759 1.00 96.56 98 SER A CA 1
ATOM 754 C C . SER A 1 98 ? -3.875 -5.357 -14.434 1.00 96.56 98 SER A C 1
ATOM 756 O O . SER A 1 98 ? -3.305 -5.670 -13.389 1.00 96.56 98 SER A O 1
ATOM 758 N N . ILE A 1 99 ? -4.842 -4.443 -14.491 1.00 97.12 99 ILE A N 1
ATOM 759 C CA . ILE A 1 99 ? -5.493 -3.894 -13.304 1.00 97.12 99 ILE A CA 1
ATOM 760 C C . ILE A 1 99 ? -6.705 -4.774 -13.011 1.00 97.12 99 ILE A C 1
ATOM 762 O O . ILE A 1 99 ? -7.634 -4.816 -13.818 1.00 97.12 99 ILE A O 1
ATOM 766 N N . THR A 1 100 ? -6.686 -5.463 -11.876 1.00 95.31 100 THR A N 1
ATOM 767 C CA . THR A 1 100 ? -7.734 -6.409 -11.473 1.00 95.31 100 THR A CA 1
ATOM 768 C C . THR A 1 100 ? -8.835 -5.738 -10.660 1.00 95.31 100 THR A C 1
ATOM 770 O O . THR A 1 100 ? -9.991 -6.133 -10.776 1.00 95.31 100 THR A O 1
ATOM 773 N N . ASP A 1 101 ? -8.503 -4.691 -9.901 1.00 94.38 101 ASP A N 1
ATOM 774 C CA . ASP A 1 101 ? -9.462 -3.891 -9.136 1.00 94.38 101 ASP A CA 1
ATOM 775 C C . ASP A 1 101 ? -8.977 -2.441 -8.974 1.00 94.38 101 ASP A C 1
ATOM 777 O O . ASP A 1 101 ? -7.777 -2.156 -9.052 1.00 94.38 101 ASP A O 1
ATOM 781 N N . ALA A 1 102 ? -9.912 -1.515 -8.757 1.00 94.62 102 ALA A N 1
ATOM 782 C CA . ALA A 1 102 ? -9.606 -0.153 -8.339 1.00 94.62 102 ALA A CA 1
ATOM 783 C C . ALA A 1 102 ? -10.674 0.380 -7.379 1.00 94.62 102 ALA A C 1
ATOM 785 O O . ALA A 1 102 ? -11.861 0.429 -7.699 1.00 94.62 102 ALA A O 1
ATOM 786 N N . LYS A 1 103 ? -10.230 0.870 -6.222 1.00 94.50 103 LYS A N 1
ATOM 787 C CA . LYS A 1 103 ? -11.076 1.488 -5.206 1.00 94.50 103 LYS A CA 1
ATOM 788 C C . LYS A 1 103 ? -10.723 2.961 -5.056 1.00 94.50 103 LYS A C 1
ATOM 790 O O . LYS A 1 103 ? -9.676 3.309 -4.509 1.00 94.50 103 LYS A O 1
ATOM 795 N N . VAL A 1 104 ? -11.618 3.836 -5.507 1.00 94.62 104 VAL A N 1
ATOM 796 C CA . VAL A 1 104 ? -11.503 5.279 -5.257 1.00 94.62 104 VAL A CA 1
ATOM 797 C C . VAL A 1 104 ? -11.739 5.545 -3.771 1.00 94.62 104 VAL A C 1
ATOM 799 O O . VAL A 1 104 ? -12.794 5.192 -3.246 1.00 94.62 104 VAL A O 1
ATOM 802 N N . ILE A 1 105 ? -10.758 6.158 -3.106 1.00 93.94 105 ILE A N 1
ATOM 803 C CA . ILE A 1 105 ? -10.862 6.584 -1.704 1.00 93.94 105 ILE A CA 1
ATOM 804 C C . ILE A 1 105 ? -11.333 8.037 -1.653 1.00 93.94 105 ILE A C 1
ATOM 806 O O . ILE A 1 105 ? -12.314 8.357 -0.988 1.00 93.94 105 ILE A O 1
ATOM 810 N N . ASN A 1 106 ? -10.659 8.912 -2.404 1.00 93.00 106 ASN A N 1
ATOM 811 C CA . ASN A 1 106 ? -11.030 10.313 -2.583 1.00 93.00 106 ASN A CA 1
ATOM 812 C C . ASN A 1 106 ? -10.482 10.847 -3.927 1.00 93.00 106 ASN A C 1
ATOM 814 O O . ASN A 1 106 ? -9.998 10.085 -4.759 1.00 93.00 106 ASN A O 1
ATOM 818 N N . HIS A 1 107 ? -10.524 12.166 -4.138 1.00 94.19 1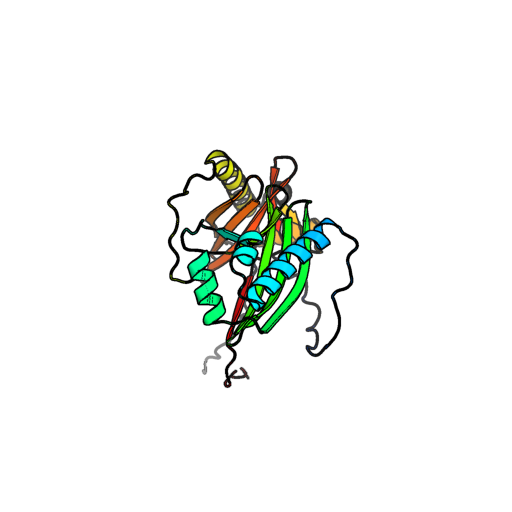07 HIS A N 1
ATOM 819 C CA . HIS A 1 107 ? -10.067 12.820 -5.374 1.00 94.19 107 HIS A CA 1
ATOM 820 C C . HIS A 1 107 ? -8.545 12.755 -5.631 1.00 94.19 107 HIS A C 1
ATOM 822 O O . HIS A 1 107 ? -8.096 13.137 -6.712 1.00 94.19 107 HIS A O 1
ATOM 828 N N . SER A 1 108 ? -7.748 12.323 -4.652 1.00 94.56 108 SER A N 1
ATOM 829 C CA . SER A 1 108 ? -6.284 12.256 -4.729 1.00 94.56 108 SER A CA 1
ATOM 830 C C . SER A 1 108 ? -5.709 10.879 -4.400 1.00 94.56 108 SER A C 1
ATOM 832 O O . SER A 1 108 ? -4.496 10.711 -4.475 1.00 94.56 108 SER A O 1
ATOM 834 N N . LEU A 1 109 ? -6.538 9.887 -4.066 1.00 96.12 109 LEU A N 1
ATOM 835 C CA . LEU A 1 109 ? -6.105 8.546 -3.695 1.00 96.12 109 LEU A CA 1
ATOM 836 C C . LEU A 1 109 ? -7.047 7.485 -4.267 1.00 96.12 109 LEU A C 1
ATOM 838 O O . LEU A 1 109 ? -8.246 7.458 -3.978 1.00 96.12 109 LEU A O 1
ATOM 842 N N . VAL A 1 110 ? -6.458 6.556 -5.012 1.00 96.69 110 VAL A N 1
ATOM 843 C CA . VAL A 1 110 ? -7.098 5.332 -5.494 1.00 96.69 110 VAL A CA 1
ATOM 844 C C . VAL A 1 110 ? -6.228 4.154 -5.070 1.00 96.69 110 VAL A C 1
ATOM 846 O O . VAL A 1 110 ? -5.011 4.201 -5.218 1.00 96.69 110 VAL A O 1
ATOM 849 N N . ILE A 1 111 ? -6.826 3.098 -4.531 1.00 96.12 111 ILE A N 1
ATOM 850 C CA . ILE A 1 111 ? -6.127 1.835 -4.271 1.00 96.12 111 ILE A CA 1
ATOM 851 C C . ILE A 1 111 ? -6.312 0.945 -5.495 1.00 96.12 111 ILE A C 1
ATOM 853 O O . ILE A 1 111 ? -7.443 0.724 -5.916 1.00 96.12 111 ILE A O 1
ATOM 857 N N . ILE A 1 112 ? -5.217 0.477 -6.091 1.00 96.31 112 ILE A N 1
ATOM 858 C CA . ILE A 1 112 ? -5.243 -0.300 -7.332 1.00 96.31 112 ILE A CA 1
ATOM 859 C C . ILE A 1 112 ? -4.617 -1.671 -7.096 1.00 96.31 112 ILE A C 1
ATOM 861 O O . ILE A 1 112 ? -3.468 -1.769 -6.654 1.00 96.31 112 ILE A O 1
ATOM 865 N N . SER A 1 113 ? -5.363 -2.719 -7.444 1.00 96.38 113 SER A N 1
ATOM 866 C CA . SER A 1 113 ? -4.873 -4.094 -7.477 1.00 96.38 113 SER A CA 1
ATOM 867 C C . SER A 1 113 ? -4.440 -4.465 -8.889 1.00 96.38 113 SER A C 1
ATOM 869 O O . SER A 1 113 ? -5.098 -4.138 -9.878 1.00 96.38 113 SER A O 1
ATOM 871 N N . THR A 1 114 ? -3.296 -5.129 -8.988 1.00 96.62 114 THR A N 1
ATOM 872 C CA . THR A 1 114 ? -2.645 -5.470 -10.249 1.00 96.62 114 THR A CA 1
ATOM 873 C C . THR A 1 114 ? -2.162 -6.907 -10.242 1.00 96.62 114 THR A C 1
ATOM 875 O O . THR A 1 114 ? -1.736 -7.428 -9.212 1.00 96.62 114 THR A O 1
ATOM 878 N N . GLU A 1 115 ? -2.180 -7.512 -11.422 1.00 97.00 115 GLU A N 1
ATOM 879 C CA . GLU A 1 115 ? -1.521 -8.777 -11.714 1.00 97.00 115 GLU A CA 1
ATOM 880 C C . GLU A 1 115 ? -0.464 -8.524 -12.793 1.00 97.00 115 GLU A C 1
ATOM 882 O O . GLU A 1 115 ? -0.778 -8.100 -13.909 1.00 97.00 115 GLU A O 1
ATOM 887 N N . ILE A 1 116 ? 0.801 -8.736 -12.438 1.00 96.75 116 ILE A N 1
ATOM 888 C CA . ILE A 1 116 ? 1.979 -8.384 -13.230 1.00 96.75 116 ILE A CA 1
ATOM 889 C C . ILE A 1 116 ? 2.720 -9.673 -13.582 1.00 96.75 116 ILE A C 1
ATOM 891 O O . ILE A 1 116 ? 3.204 -10.383 -12.707 1.00 96.75 116 ILE A O 1
ATOM 895 N N . HIS A 1 117 ? 2.848 -9.961 -14.870 1.00 96.38 117 HIS A N 1
ATOM 896 C CA . HIS A 1 117 ? 3.545 -11.132 -15.396 1.00 96.38 117 HIS A CA 1
ATOM 897 C C . HIS A 1 117 ? 4.937 -10.725 -15.863 1.00 96.38 117 HIS A C 1
ATOM 899 O O . HIS A 1 117 ? 5.094 -10.082 -16.904 1.00 96.38 117 HIS A O 1
ATOM 905 N N . LEU A 1 118 ? 5.951 -11.103 -15.092 1.00 96.12 118 LEU A N 1
ATOM 906 C CA . LEU A 1 118 ? 7.364 -10.957 -15.434 1.00 96.12 118 LEU A CA 1
ATOM 907 C C . LEU A 1 118 ? 7.881 -12.294 -15.986 1.00 96.12 118 LEU A C 1
ATOM 909 O O . LEU A 1 118 ? 7.242 -13.333 -15.828 1.00 96.12 118 LEU A O 1
ATOM 913 N N . LYS A 1 119 ? 9.056 -12.291 -16.619 1.00 95.31 119 LYS A N 1
ATOM 914 C CA . LYS A 1 119 ? 9.658 -13.517 -17.180 1.00 95.31 119 LYS A CA 1
ATOM 915 C C . LYS A 1 119 ? 9.805 -14.666 -16.172 1.00 95.31 119 LYS A C 1
ATOM 917 O O . LYS A 1 119 ? 9.701 -15.824 -16.560 1.00 95.31 119 LYS A O 1
ATOM 922 N N . ASP A 1 120 ? 10.095 -14.357 -14.913 1.00 93.94 120 ASP A N 1
ATOM 923 C CA . ASP A 1 120 ? 10.455 -15.328 -13.874 1.00 93.94 120 ASP A CA 1
ATOM 924 C C . ASP A 1 120 ? 9.399 -15.482 -12.770 1.00 93.94 120 ASP A C 1
ATOM 926 O O . ASP A 1 120 ? 9.535 -16.355 -11.912 1.00 93.94 120 ASP A O 1
ATOM 930 N N . ARG A 1 121 ? 8.359 -14.641 -12.753 1.00 94.69 121 ARG A N 1
ATOM 931 C CA . ARG A 1 121 ? 7.356 -14.610 -11.680 1.00 94.69 121 ARG A CA 1
ATOM 932 C C . ARG A 1 121 ? 6.068 -13.902 -12.094 1.00 94.69 121 ARG A C 1
ATOM 934 O O . ARG A 1 121 ? 6.080 -13.020 -12.951 1.00 94.69 121 ARG A O 1
ATOM 941 N N . VAL A 1 122 ? 4.986 -14.217 -11.394 1.00 94.94 122 VAL A N 1
ATOM 942 C CA . VAL A 1 122 ? 3.758 -13.416 -11.361 1.00 94.94 122 VAL A CA 1
ATOM 943 C C . VAL A 1 122 ? 3.725 -12.645 -10.046 1.00 94.94 122 VAL A C 1
ATOM 945 O O . VAL A 1 122 ? 3.968 -13.219 -8.987 1.00 94.94 122 VAL A O 1
ATOM 948 N N . VAL A 1 123 ? 3.445 -11.347 -10.102 1.00 94.38 123 VAL A N 1
ATOM 949 C CA . VAL A 1 123 ? 3.278 -10.494 -8.923 1.00 94.38 123 VAL A CA 1
ATOM 950 C C . VAL A 1 123 ? 1.830 -10.044 -8.842 1.00 94.38 123 VAL A C 1
ATOM 952 O O . VAL A 1 123 ? 1.326 -9.415 -9.771 1.00 94.38 123 VAL A O 1
ATOM 955 N N . ILE A 1 124 ? 1.177 -10.340 -7.725 1.00 94.38 124 ILE A N 1
ATOM 956 C CA . ILE A 1 124 ? -0.159 -9.838 -7.404 1.00 94.38 124 ILE A CA 1
ATOM 957 C C . ILE A 1 124 ? 0.028 -8.781 -6.331 1.00 94.38 124 ILE A C 1
ATOM 959 O O . ILE A 1 124 ? 0.570 -9.070 -5.267 1.00 94.38 124 ILE A O 1
ATOM 963 N N . SER A 1 125 ? -0.365 -7.542 -6.610 1.00 94.31 125 SER A N 1
ATOM 964 C CA . SER A 1 125 ? -0.131 -6.454 -5.663 1.00 94.31 125 SER A CA 1
ATOM 965 C C . SER A 1 125 ? -1.265 -5.453 -5.604 1.00 94.3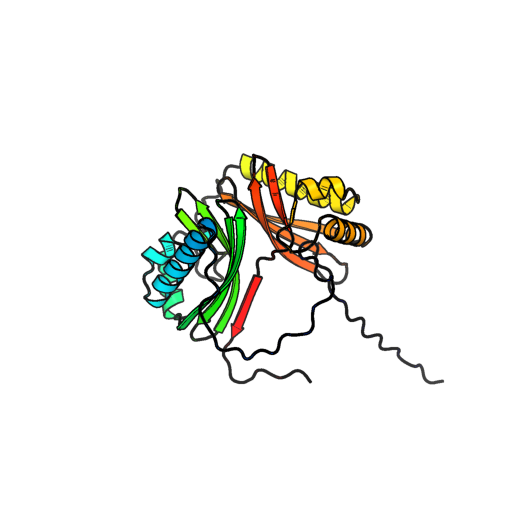1 125 SER A C 1
ATOM 967 O O . SER A 1 125 ? -1.859 -5.123 -6.628 1.00 94.31 125 SER A O 1
ATOM 969 N N . THR A 1 126 ? -1.513 -4.936 -4.406 1.00 94.69 126 THR A N 1
ATOM 970 C CA . THR A 1 126 ? -2.441 -3.841 -4.135 1.00 94.69 126 THR A CA 1
ATOM 971 C C . THR A 1 126 ? -1.634 -2.646 -3.661 1.00 94.69 126 THR A C 1
ATOM 973 O O . THR A 1 126 ? -0.981 -2.699 -2.618 1.00 94.69 126 THR A O 1
ATOM 976 N N . THR A 1 127 ? -1.652 -1.571 -4.444 1.00 94.94 127 THR A N 1
ATOM 977 C CA . THR A 1 127 ? -0.804 -0.395 -4.229 1.00 94.94 127 THR A CA 1
ATOM 978 C C . THR A 1 127 ? -1.630 0.890 -4.221 1.00 94.94 127 THR A C 1
ATOM 980 O O . THR A 1 127 ? -2.604 1.004 -4.971 1.00 94.94 127 THR A O 1
ATOM 983 N N . PRO A 1 128 ? -1.274 1.881 -3.386 1.00 96.12 128 PRO A N 1
ATOM 984 C CA . PRO A 1 128 ? -1.881 3.194 -3.472 1.00 96.12 128 PRO A CA 1
ATOM 985 C C . PRO A 1 128 ? -1.371 3.928 -4.713 1.00 96.12 128 PRO A C 1
ATOM 987 O O . PRO A 1 128 ? -0.177 3.926 -5.018 1.00 96.12 128 PRO A O 1
ATOM 990 N N . VAL A 1 129 ? -2.282 4.609 -5.396 1.00 97.31 129 VAL A N 1
ATOM 991 C CA . VAL A 1 129 ? -2.003 5.527 -6.497 1.00 97.31 129 VAL A CA 1
ATOM 992 C C . VAL A 1 129 ? -2.486 6.902 -6.068 1.00 97.31 129 VAL A C 1
ATOM 994 O O . VAL A 1 129 ? -3.661 7.096 -5.758 1.00 97.31 129 VAL A O 1
ATOM 997 N N . TYR A 1 130 ? -1.548 7.838 -5.977 1.00 95.75 130 TYR A N 1
ATOM 998 C CA . TYR A 1 130 ? -1.727 9.106 -5.282 1.00 95.75 130 TYR A CA 1
ATOM 999 C C . TYR A 1 130 ? -1.458 10.290 -6.205 1.00 95.75 130 TYR A C 1
ATOM 1001 O O . TYR A 1 130 ? -0.490 10.281 -6.969 1.00 95.75 130 TYR A O 1
ATOM 1009 N N . LYS A 1 131 ? -2.314 11.312 -6.131 1.00 95.12 131 LYS A N 1
ATOM 1010 C CA . LYS A 1 131 ? -2.189 12.554 -6.892 1.00 95.12 131 LYS A CA 1
ATOM 1011 C C . LYS A 1 131 ? -1.382 13.570 -6.091 1.00 95.12 131 LYS A C 1
ATOM 1013 O O . LYS A 1 131 ? -1.852 14.109 -5.093 1.00 95.12 131 LYS A O 1
ATOM 1018 N N . GLU A 1 132 ? -0.185 13.880 -6.569 1.00 90.12 132 GLU A N 1
ATOM 1019 C CA . GLU A 1 132 ? 0.693 14.901 -6.004 1.00 90.12 132 GLU A CA 1
ATOM 1020 C C . GLU A 1 132 ? 1.040 15.931 -7.078 1.00 90.12 132 GLU A C 1
ATOM 1022 O O . GLU A 1 132 ? 1.461 15.567 -8.174 1.00 90.12 132 GLU A O 1
ATOM 1027 N N . ASN A 1 133 ? 0.866 17.225 -6.784 1.00 89.62 133 ASN A N 1
ATOM 1028 C CA . ASN A 1 133 ? 1.121 18.312 -7.741 1.00 89.62 133 ASN A CA 1
ATOM 1029 C C . ASN A 1 133 ? 0.429 18.072 -9.099 1.00 89.62 133 ASN A C 1
ATOM 1031 O O . ASN A 1 133 ? 1.047 18.219 -10.151 1.00 89.62 133 ASN A O 1
ATOM 1035 N N . ASN A 1 134 ? -0.838 17.641 -9.070 1.00 92.50 134 ASN A N 1
ATOM 1036 C CA . ASN A 1 134 ? -1.651 17.252 -10.233 1.00 92.50 134 ASN A CA 1
ATOM 1037 C C . ASN A 1 134 ? -1.145 16.052 -11.054 1.00 92.50 134 ASN A C 1
ATOM 1039 O O . ASN A 1 134 ? -1.697 15.776 -12.116 1.00 92.50 134 ASN A O 1
ATOM 1043 N N . HIS A 1 135 ? -0.173 15.292 -10.551 1.00 95.12 135 HIS A N 1
ATOM 1044 C CA . HIS A 1 135 ? 0.335 14.087 -11.202 1.00 95.12 135 HIS A CA 1
ATOM 1045 C C . HIS A 1 135 ? 0.004 12.846 -10.376 1.00 95.12 135 HIS A C 1
ATOM 1047 O O . HIS A 1 135 ? 0.321 12.772 -9.190 1.00 95.12 135 HIS A O 1
ATOM 1053 N N . TRP A 1 136 ? -0.616 11.857 -11.015 1.00 97.44 136 TRP A N 1
ATOM 1054 C CA . TRP A 1 136 ? -0.865 10.551 -10.415 1.00 97.44 136 TRP A CA 1
ATOM 1055 C C . TRP A 1 136 ? 0.401 9.699 -10.446 1.00 97.44 136 TRP A C 1
ATOM 1057 O O . TRP A 1 136 ? 1.013 9.524 -11.502 1.00 97.44 136 TRP A O 1
ATOM 1067 N N . LYS A 1 137 ? 0.778 9.161 -9.287 1.00 96.50 137 LYS A N 1
ATOM 1068 C CA . LYS A 1 137 ? 1.957 8.313 -9.117 1.00 96.50 137 LYS A CA 1
ATOM 1069 C C . LYS A 1 137 ? 1.595 7.036 -8.376 1.00 96.50 137 LYS A C 1
ATOM 1071 O O . LYS A 1 137 ? 0.870 7.074 -7.382 1.00 96.50 137 LYS A O 1
ATOM 1076 N N . ILE A 1 138 ? 2.148 5.917 -8.830 1.00 96.75 138 ILE A N 1
ATOM 1077 C CA . ILE A 1 138 ? 2.131 4.660 -8.085 1.00 96.75 138 ILE A CA 1
ATOM 1078 C C . ILE A 1 138 ? 3.096 4.786 -6.915 1.00 96.75 138 ILE A C 1
ATOM 1080 O O . ILE A 1 138 ? 4.275 5.096 -7.105 1.00 96.75 138 ILE A O 1
ATOM 1084 N N . ILE A 1 139 ? 2.609 4.498 -5.716 1.00 94.38 139 ILE A N 1
ATOM 1085 C CA . ILE A 1 139 ? 3.452 4.410 -4.536 1.00 94.38 139 ILE A CA 1
ATOM 1086 C C . ILE A 1 139 ? 4.140 3.043 -4.509 1.00 94.38 139 ILE A C 1
ATOM 1088 O O . ILE A 1 139 ? 3.486 1.998 -4.518 1.00 94.38 139 ILE A O 1
ATOM 1092 N N . ARG A 1 140 ? 5.472 3.046 -4.473 1.00 90.38 140 ARG A N 1
ATOM 1093 C CA . ARG A 1 140 ? 6.321 1.853 -4.452 1.00 90.38 140 ARG A CA 1
ATOM 1094 C C . ARG A 1 140 ? 7.014 1.742 -3.093 1.00 90.38 140 ARG A C 1
ATOM 1096 O O . ARG A 1 140 ? 7.496 2.735 -2.549 1.00 90.38 140 ARG A O 1
ATOM 1103 N N . GLY A 1 141 ? 7.043 0.530 -2.542 1.00 80.94 141 GLY A N 1
ATOM 1104 C CA . GLY A 1 141 ? 7.781 0.228 -1.313 1.00 80.94 141 GLY A CA 1
ATOM 1105 C C . GLY A 1 141 ? 9.288 0.108 -1.548 1.00 80.94 141 GLY A C 1
ATOM 1106 O O . GLY A 1 141 ? 9.758 0.236 -2.675 1.00 80.94 141 GLY A O 1
ATOM 1107 N N . ILE A 1 142 ? 10.031 -0.178 -0.483 1.00 72.50 142 ILE A N 1
ATOM 1108 C CA . ILE A 1 142 ? 11.493 -0.312 -0.499 1.00 72.50 142 ILE A CA 1
ATOM 1109 C C . ILE A 1 142 ? 11.925 -1.403 -1.502 1.00 72.50 142 ILE A C 1
ATOM 1111 O O . ILE A 1 142 ? 11.421 -2.529 -1.422 1.00 72.50 142 ILE A O 1
ATOM 1115 N N . PRO A 1 143 ? 12.839 -1.117 -2.452 1.00 73.06 143 PRO A N 1
ATOM 1116 C CA . PRO A 1 143 ? 13.410 -2.150 -3.308 1.00 73.06 143 PRO A CA 1
ATOM 1117 C C . PRO A 1 143 ? 14.173 -3.189 -2.475 1.00 73.06 143 PRO A C 1
ATOM 1119 O O . PRO A 1 143 ? 14.840 -2.823 -1.512 1.00 73.06 143 PRO A O 1
ATOM 1122 N N . PRO A 1 144 ? 14.162 -4.475 -2.858 1.00 61.84 144 PRO A N 1
ATOM 1123 C CA . PRO A 1 144 ? 14.770 -5.527 -2.045 1.00 61.84 144 PRO A CA 1
ATOM 1124 C C . PRO A 1 144 ? 16.297 -5.408 -1.902 1.00 61.84 144 PRO A C 1
ATOM 1126 O O . PRO A 1 144 ? 16.847 -5.924 -0.935 1.00 61.84 144 PRO A O 1
ATOM 1129 N N . GLN A 1 145 ? 16.994 -4.768 -2.850 1.00 74.25 145 GLN A N 1
ATOM 1130 C CA . GLN A 1 145 ? 18.453 -4.618 -2.831 1.00 74.25 145 GLN A CA 1
ATOM 1131 C C . GLN A 1 145 ? 18.937 -3.509 -3.776 1.00 74.25 145 GLN A C 1
ATOM 1133 O O . GLN A 1 145 ? 18.212 -3.099 -4.683 1.00 74.25 145 GLN A O 1
ATOM 1138 N N . GLY A 1 146 ? 20.185 -3.067 -3.585 1.00 71.69 146 GLY A N 1
ATOM 1139 C CA . GLY A 1 146 ? 20.917 -2.211 -4.530 1.00 71.69 146 GLY A CA 1
ATOM 1140 C C . GLY A 1 146 ? 20.490 -0.743 -4.562 1.00 71.69 146 GLY A C 1
ATOM 1141 O O . GLY A 1 146 ? 20.933 -0.005 -5.439 1.00 71.69 146 GLY A O 1
ATOM 1142 N N . TYR A 1 147 ? 19.627 -0.310 -3.645 1.00 79.44 147 TYR A N 1
ATOM 1143 C CA . TYR A 1 147 ? 19.164 1.071 -3.585 1.00 79.44 147 TYR A CA 1
ATOM 1144 C C . TYR A 1 147 ? 20.040 1.910 -2.653 1.00 79.44 147 TYR A C 1
ATOM 1146 O O . TYR A 1 147 ? 20.582 1.414 -1.667 1.00 79.44 147 TYR A O 1
ATOM 1154 N N . THR A 1 148 ? 20.194 3.189 -2.984 1.00 78.44 148 THR A N 1
ATOM 1155 C CA . THR A 1 148 ? 20.846 4.175 -2.122 1.00 78.44 148 THR A CA 1
ATOM 1156 C C . THR A 1 148 ? 19.813 5.210 -1.705 1.00 78.44 148 THR A C 1
ATOM 1158 O O . THR A 1 148 ? 19.293 5.958 -2.537 1.00 78.44 148 THR A O 1
ATOM 1161 N N . GLU A 1 149 ? 19.499 5.222 -0.412 1.00 76.00 149 GLU A N 1
ATOM 1162 C CA . GLU A 1 149 ? 18.611 6.217 0.184 1.00 76.00 149 GLU A CA 1
ATOM 1163 C C . GLU A 1 149 ? 19.253 7.602 0.107 1.00 76.00 149 GLU A C 1
ATOM 1165 O O . GLU A 1 149 ? 20.449 7.769 0.361 1.00 76.00 149 GLU A O 1
ATOM 1170 N N . THR A 1 150 ? 18.464 8.620 -0.225 1.00 67.00 150 THR A N 1
ATOM 1171 C CA . THR A 1 150 ? 18.850 9.991 0.112 1.00 67.00 150 THR A CA 1
ATOM 1172 C C . THR A 1 150 ? 18.658 10.215 1.608 1.00 67.00 150 THR A C 1
ATOM 1174 O O . THR A 1 150 ? 17.667 9.775 2.183 1.00 67.00 150 THR A O 1
ATOM 1177 N N . ASN A 1 151 ? 19.518 11.029 2.226 1.00 57.31 151 ASN A N 1
ATOM 1178 C CA . ASN A 1 151 ? 19.318 11.564 3.582 1.00 57.31 151 ASN A CA 1
ATOM 1179 C C . ASN A 1 151 ? 18.092 12.509 3.698 1.00 57.31 151 ASN A C 1
ATOM 1181 O O . ASN A 1 151 ? 18.054 13.363 4.582 1.00 57.31 151 ASN A O 1
ATOM 1185 N N . SER A 1 152 ? 17.088 12.412 2.818 1.00 53.56 152 SER A N 1
ATOM 1186 C CA . SER A 1 152 ? 15.879 13.245 2.820 1.00 53.56 152 SER A CA 1
ATOM 1187 C C . SER A 1 152 ? 14.892 12.811 3.916 1.00 53.56 152 SER A C 1
ATOM 1189 O O . SER A 1 152 ? 13.700 12.627 3.694 1.00 53.56 152 SER A O 1
ATOM 1191 N N . LEU A 1 153 ? 15.379 12.724 5.154 1.00 50.97 153 LEU A N 1
ATOM 1192 C CA . LEU A 1 153 ? 14.603 12.521 6.383 1.00 50.97 153 LEU A CA 1
ATOM 1193 C C . LEU A 1 153 ? 13.869 13.800 6.835 1.00 50.97 153 LEU A C 1
ATOM 1195 O O . LEU A 1 153 ? 13.703 14.065 8.024 1.00 50.97 153 LEU A O 1
ATOM 1199 N N . HIS A 1 154 ? 13.415 14.624 5.892 1.00 49.06 154 HIS A N 1
ATOM 1200 C CA . HIS A 1 154 ? 12.686 15.859 6.180 1.00 49.06 154 HIS A CA 1
ATOM 1201 C C . HIS A 1 154 ? 11.370 15.919 5.410 1.00 49.06 154 HIS A C 1
ATOM 1203 O O . HIS A 1 154 ? 11.069 16.885 4.710 1.00 49.06 154 HIS A O 1
ATOM 1209 N N . LYS A 1 155 ? 10.522 14.903 5.589 1.00 57.78 155 LYS A N 1
ATOM 1210 C CA . LYS A 1 155 ? 9.080 15.162 5.509 1.00 57.78 155 LYS A CA 1
ATOM 1211 C C . LYS A 1 155 ? 8.698 15.874 6.806 1.00 57.78 155 LYS A C 1
ATOM 1213 O O . LYS A 1 155 ? 9.184 15.515 7.871 1.00 57.78 155 LYS A O 1
ATOM 1218 N N . ALA A 1 156 ? 7.943 16.969 6.696 1.00 62.03 156 ALA A N 1
ATOM 1219 C CA . ALA A 1 156 ? 7.727 17.910 7.794 1.00 62.03 156 ALA A CA 1
ATOM 1220 C C . ALA A 1 156 ? 7.276 17.179 9.071 1.00 62.03 156 ALA A C 1
ATOM 1222 O O . ALA A 1 156 ? 6.184 16.611 9.081 1.00 62.03 156 ALA A O 1
ATOM 1223 N N . ALA A 1 157 ? 8.093 17.227 10.130 1.00 74.88 157 ALA A N 1
ATOM 1224 C CA . ALA A 1 157 ? 7.855 16.538 11.405 1.00 74.88 157 ALA A CA 1
ATOM 1225 C C . ALA A 1 157 ? 6.430 16.759 11.949 1.00 74.88 157 ALA A C 1
ATOM 1227 O O . ALA A 1 157 ? 5.837 15.879 12.563 1.00 74.88 157 ALA A O 1
ATOM 1228 N N . THR A 1 158 ? 5.831 17.916 11.661 1.00 79.56 158 THR A N 1
ATOM 1229 C CA . THR A 1 158 ? 4.436 18.231 11.989 1.00 79.56 158 THR A CA 1
ATOM 1230 C C . THR A 1 158 ? 3.429 17.256 11.369 1.00 79.56 158 THR A C 1
ATOM 1232 O O . THR A 1 158 ? 2.525 16.795 12.059 1.00 79.56 158 THR A O 1
ATOM 1235 N N . VAL A 1 159 ? 3.580 16.918 10.084 1.00 84.56 159 VAL A N 1
ATOM 1236 C CA . VAL A 1 159 ? 2.668 16.012 9.361 1.00 84.56 159 VAL A CA 1
ATOM 1237 C C . VAL A 1 159 ? 2.754 14.603 9.939 1.00 84.56 159 VAL A C 1
ATOM 1239 O O . VAL A 1 159 ? 1.733 13.949 10.145 1.00 84.56 159 VAL A O 1
ATOM 1242 N N . GLU A 1 160 ? 3.973 14.160 10.240 1.00 86.31 160 GLU A N 1
ATOM 1243 C CA . GLU A 1 160 ? 4.233 12.868 10.866 1.00 86.31 160 GLU A CA 1
ATOM 1244 C C . GLU A 1 160 ? 3.636 12.792 12.277 1.00 86.31 160 GLU A C 1
ATOM 1246 O O . GLU A 1 160 ? 2.920 11.841 12.582 1.00 86.31 160 GLU A O 1
ATOM 1251 N N . ASN A 1 161 ? 3.811 13.834 13.095 1.00 91.31 161 ASN A N 1
ATOM 1252 C CA . ASN A 1 161 ? 3.250 13.904 14.447 1.00 91.31 161 ASN A CA 1
ATOM 1253 C C . ASN A 1 161 ? 1.711 13.867 14.459 1.00 91.31 161 ASN A C 1
ATOM 1255 O O . ASN A 1 161 ? 1.113 13.171 15.283 1.00 91.31 161 ASN A O 1
ATOM 1259 N N . GLU A 1 162 ? 1.048 14.597 13.552 1.00 93.06 162 GLU A N 1
ATOM 1260 C CA . GLU A 1 162 ? -0.416 14.555 13.408 1.00 93.06 162 GLU A CA 1
ATOM 1261 C C . GLU A 1 162 ? -0.905 13.148 13.051 1.00 93.06 162 GLU A C 1
ATOM 1263 O O . GLU A 1 162 ? -1.843 12.630 13.664 1.00 93.06 162 GLU A O 1
ATOM 1268 N N . ALA A 1 163 ? -0.251 12.530 12.066 1.00 93.00 163 ALA A N 1
ATOM 1269 C CA . ALA A 1 163 ? -0.561 11.189 11.606 1.00 93.00 163 ALA A CA 1
ATOM 1270 C C . ALA A 1 163 ? -0.360 10.149 12.723 1.00 93.00 163 ALA A C 1
ATOM 1272 O O . ALA A 1 163 ? -1.256 9.352 13.012 1.00 93.00 163 ALA A O 1
ATOM 1273 N N . GLN A 1 164 ? 0.782 10.206 13.408 1.00 95.00 164 GLN A N 1
ATOM 1274 C CA . GLN A 1 164 ? 1.118 9.334 14.530 1.00 95.00 164 GLN A CA 1
ATOM 1275 C C . GLN A 1 164 ? 0.100 9.450 15.667 1.00 95.00 164 GLN A C 1
ATOM 1277 O O . GLN A 1 164 ? -0.330 8.430 16.207 1.00 95.00 164 GLN A O 1
ATOM 1282 N N . LYS A 1 165 ? -0.339 10.671 16.000 1.00 94.75 165 LYS A N 1
ATOM 1283 C CA . LYS A 1 165 ? -1.351 10.900 17.039 1.00 94.75 165 LYS A CA 1
ATOM 1284 C C . LYS A 1 165 ? -2.673 10.206 16.710 1.00 94.75 165 LYS A C 1
ATOM 1286 O O . LYS A 1 165 ? -3.260 9.579 17.589 1.00 94.75 165 LYS A O 1
ATOM 1291 N N . VAL A 1 166 ? -3.134 10.276 15.459 1.00 94.81 166 VAL A N 1
ATOM 1292 C CA . VAL A 1 166 ? -4.368 9.590 15.038 1.00 94.81 166 VAL A CA 1
ATOM 1293 C C . VAL A 1 166 ? -4.230 8.073 15.149 1.00 94.81 166 VAL A C 1
ATOM 1295 O O . VAL A 1 166 ? -5.129 7.423 15.677 1.00 94.81 166 VAL A O 1
ATOM 1298 N N . ILE A 1 167 ? -3.094 7.506 14.745 1.00 95.06 167 ILE A N 1
ATOM 1299 C CA . ILE A 1 167 ? -2.848 6.061 14.856 1.00 95.06 167 ILE A CA 1
ATOM 1300 C C . ILE A 1 167 ? -2.835 5.620 16.323 1.00 95.06 167 ILE A C 1
ATOM 1302 O O . ILE A 1 167 ? -3.485 4.640 16.679 1.00 95.06 167 ILE A O 1
ATOM 1306 N N . GLN A 1 168 ? -2.154 6.368 17.193 1.00 95.00 168 GLN A N 1
ATOM 1307 C CA . GLN A 1 168 ? -2.141 6.094 18.632 1.00 95.00 168 GLN A CA 1
ATOM 1308 C C . GLN A 1 168 ? -3.541 6.180 19.246 1.00 95.00 168 GLN A C 1
ATOM 1310 O O . GLN A 1 168 ? -3.878 5.368 20.106 1.00 95.00 168 GLN A O 1
ATOM 1315 N N . ASN A 1 169 ? -4.367 7.131 18.804 1.00 93.81 169 ASN A N 1
ATOM 1316 C CA . ASN A 1 169 ? -5.761 7.218 19.232 1.00 93.81 169 ASN A CA 1
ATOM 1317 C C . ASN A 1 169 ? -6.572 6.004 18.766 1.00 93.81 169 ASN A C 1
ATOM 1319 O O . ASN A 1 169 ? -7.333 5.463 19.560 1.00 93.81 169 ASN A O 1
ATOM 1323 N N . CYS A 1 170 ? -6.373 5.536 17.529 1.00 93.69 170 CYS A N 1
ATOM 1324 C CA . CYS A 1 170 ? -7.029 4.329 17.024 1.00 93.69 170 CYS A CA 1
ATOM 1325 C C . CYS A 1 170 ? -6.644 3.095 17.847 1.00 93.69 170 CYS A C 1
ATOM 1327 O O . CYS A 1 170 ? -7.525 2.369 18.297 1.00 93.69 170 CYS A O 1
ATOM 1329 N N . ILE A 1 171 ? -5.346 2.893 18.102 1.00 92.81 171 ILE A N 1
ATOM 1330 C CA . ILE A 1 171 ? -4.843 1.778 18.921 1.00 92.81 171 ILE A CA 1
ATOM 1331 C C . ILE A 1 171 ? -5.476 1.821 20.318 1.00 92.81 171 ILE A C 1
ATOM 1333 O O . ILE A 1 171 ? -6.085 0.845 20.746 1.00 92.81 171 ILE A O 1
ATOM 1337 N N . LYS A 1 172 ? -5.437 2.980 20.991 1.00 92.69 172 LYS A N 1
ATOM 1338 C CA . LYS A 1 172 ? -6.061 3.155 22.313 1.00 92.69 172 LYS A CA 1
ATOM 1339 C C . LYS A 1 172 ? -7.567 2.911 22.289 1.00 92.69 172 LYS A C 1
ATOM 1341 O O . LYS A 1 172 ? -8.103 2.345 23.238 1.00 92.69 172 LYS A O 1
ATOM 1346 N N . ALA A 1 173 ? -8.268 3.359 21.249 1.00 92.75 173 ALA A N 1
ATOM 1347 C CA . ALA A 1 173 ? -9.710 3.171 21.120 1.00 92.75 173 ALA A CA 1
ATOM 1348 C C . ALA A 1 173 ? -10.072 1.685 20.970 1.00 92.75 173 ALA A C 1
ATOM 1350 O O . ALA A 1 173 ? -11.027 1.231 21.594 1.00 92.75 173 ALA A O 1
ATOM 1351 N N . ILE A 1 174 ? -9.269 0.919 20.225 1.00 89.62 174 ILE A N 1
ATOM 1352 C CA . ILE A 1 174 ? -9.409 -0.538 20.095 1.00 89.62 174 ILE A CA 1
ATOM 1353 C C . ILE A 1 174 ? -9.160 -1.221 21.445 1.00 89.62 174 ILE A C 1
ATOM 1355 O O . ILE A 1 174 ? -10.020 -1.958 21.920 1.00 89.62 174 ILE A O 1
ATOM 1359 N N . GLU A 1 175 ? -8.035 -0.921 22.100 1.00 88.56 175 GLU A N 1
ATOM 1360 C CA . GLU A 1 175 ? -7.642 -1.530 23.383 1.00 88.56 175 GLU A CA 1
ATOM 1361 C C . GLU A 1 175 ? -8.610 -1.198 24.531 1.00 88.56 175 GLU A C 1
ATOM 1363 O O . GLU A 1 175 ? -8.815 -2.007 25.430 1.00 88.56 175 GLU A O 1
ATOM 1368 N N . SER A 1 176 ? -9.224 -0.011 24.507 1.00 90.69 176 SER A N 1
ATOM 1369 C CA . SER A 1 176 ? -10.193 0.428 25.524 1.00 90.69 176 SER A CA 1
ATOM 1370 C C . SER A 1 176 ? -11.656 0.149 25.162 1.00 90.69 176 SER A C 1
ATOM 1372 O O . SER A 1 176 ? -12.549 0.538 25.914 1.00 90.69 176 SER A O 1
ATOM 1374 N N . GLY A 1 177 ? -11.924 -0.493 24.018 1.00 89.88 177 GLY A N 1
ATOM 1375 C CA . GLY A 1 177 ? -13.282 -0.793 23.554 1.00 89.88 177 GLY A CA 1
ATOM 1376 C C . GLY A 1 177 ? -14.120 0.439 23.177 1.00 89.88 177 GLY A C 1
ATOM 1377 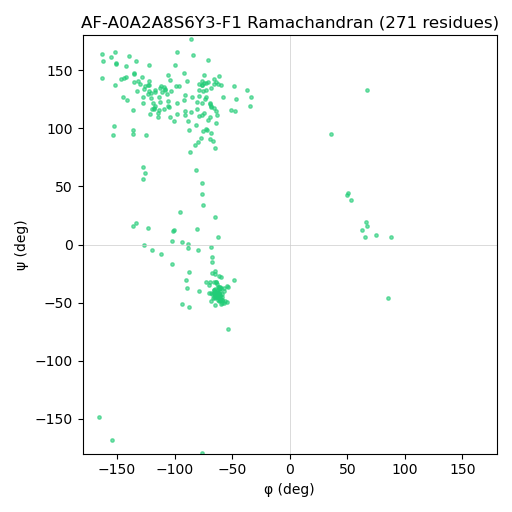O O . GLY A 1 177 ? -15.340 0.339 23.049 1.00 89.88 177 GLY A O 1
ATOM 1378 N N . LYS A 1 178 ? -13.498 1.607 22.975 1.00 94.25 178 LYS A N 1
ATOM 1379 C CA . LYS A 1 178 ? -14.158 2.856 22.555 1.00 94.25 178 LYS A CA 1
ATOM 1380 C C . LYS A 1 178 ? -14.381 2.874 21.043 1.00 94.25 178 LYS A C 1
ATOM 1382 O O . LYS A 1 178 ? -13.804 3.675 20.312 1.00 94.25 178 LYS A O 1
ATOM 1387 N N . ILE A 1 179 ? -15.207 1.949 20.559 1.00 92.81 179 ILE A N 1
ATOM 1388 C CA . ILE A 1 179 ? -15.343 1.693 19.119 1.00 92.81 179 ILE A CA 1
ATOM 1389 C C . ILE A 1 179 ? -15.949 2.882 18.365 1.00 92.81 179 ILE A C 1
ATOM 1391 O O . ILE A 1 179 ? -15.561 3.137 17.229 1.00 92.81 179 ILE A O 1
ATOM 1395 N N . ASP A 1 180 ? -16.835 3.656 18.991 1.00 93.62 180 ASP A N 1
ATOM 1396 C CA . ASP A 1 180 ? -17.388 4.855 18.352 1.00 93.62 180 ASP A CA 1
ATOM 1397 C C . ASP A 1 180 ? -16.304 5.921 18.101 1.00 93.62 180 ASP A C 1
ATOM 1399 O O . ASP A 1 180 ? -16.269 6.494 17.012 1.00 93.62 180 ASP A O 1
ATOM 1403 N N . ASP A 1 181 ? -15.351 6.102 19.028 1.00 93.56 181 ASP A N 1
ATOM 1404 C CA . ASP A 1 181 ? -14.195 6.994 18.837 1.00 93.56 181 ASP A CA 1
ATOM 1405 C C . ASP A 1 181 ? -13.309 6.505 17.682 1.00 93.56 181 ASP A C 1
ATOM 1407 O O . ASP A 1 181 ? -12.901 7.294 16.826 1.00 93.56 181 ASP A O 1
ATOM 1411 N N . LEU A 1 182 ? -13.048 5.193 17.618 1.00 93.56 182 LEU A N 1
ATOM 1412 C CA . LEU A 1 182 ? -12.281 4.570 16.537 1.00 93.56 182 LEU A CA 1
ATOM 1413 C C . LEU A 1 182 ? -12.903 4.864 15.169 1.00 93.56 182 LEU A C 1
ATOM 1415 O O . LEU A 1 182 ? -12.193 5.283 14.257 1.00 93.56 182 LEU A O 1
ATOM 1419 N N . LEU A 1 183 ? -14.218 4.673 15.025 1.00 93.19 183 LEU A N 1
ATOM 1420 C CA . LEU A 1 183 ? -14.921 4.845 13.750 1.00 93.19 183 LEU A CA 1
ATOM 1421 C C . LEU A 1 183 ? -14.785 6.268 13.186 1.00 93.19 183 LEU A C 1
ATOM 1423 O O . LEU A 1 183 ? -14.771 6.430 11.967 1.00 93.19 183 LEU A O 1
ATOM 1427 N N . THR A 1 184 ? -14.602 7.290 14.031 1.00 93.56 184 THR A N 1
ATOM 1428 C CA . THR A 1 184 ? -14.353 8.670 13.566 1.00 93.56 184 THR A CA 1
ATOM 1429 C C . THR A 1 184 ? -13.029 8.828 12.810 1.00 93.56 184 THR A C 1
ATOM 1431 O O . THR A 1 184 ? -12.874 9.752 12.009 1.00 93.56 184 THR A O 1
ATOM 1434 N N . HIS A 1 185 ? -12.079 7.920 13.037 1.00 94.31 185 HIS A N 1
ATOM 1435 C CA . HIS A 1 185 ? -10.751 7.908 12.431 1.00 94.31 185 HIS A CA 1
ATOM 1436 C C . HIS A 1 185 ? -10.615 6.896 11.287 1.00 94.31 185 HIS A C 1
ATOM 1438 O O . HIS A 1 185 ? -9.526 6.757 10.727 1.00 94.31 185 HIS A O 1
ATOM 1444 N N . LEU A 1 186 ? -11.691 6.194 10.919 1.00 93.44 186 LEU A N 1
ATOM 1445 C CA . LEU A 1 186 ? -11.674 5.213 9.839 1.00 93.44 186 LEU A CA 1
ATOM 1446 C C . LEU A 1 186 ? -12.378 5.733 8.587 1.00 93.44 186 LEU A C 1
ATOM 1448 O O . LEU A 1 186 ? -13.386 6.435 8.634 1.00 93.44 186 LEU A O 1
ATOM 1452 N N . TYR A 1 187 ? -11.855 5.322 7.442 1.00 93.56 187 TYR A N 1
ATOM 1453 C CA . TYR A 1 187 ? -12.574 5.305 6.180 1.00 93.56 187 TYR A CA 1
ATOM 1454 C C . TYR A 1 187 ? -12.848 3.850 5.813 1.00 93.56 187 TYR A C 1
ATOM 1456 O O . TYR A 1 187 ? -11.916 3.076 5.598 1.00 93.56 187 TYR A O 1
ATOM 1464 N N . ILE A 1 188 ? -14.117 3.464 5.746 1.00 91.06 188 ILE A N 1
ATOM 1465 C CA . ILE A 1 188 ? -14.520 2.083 5.472 1.00 91.06 188 ILE A CA 1
ATOM 1466 C C . ILE A 1 188 ? -14.596 1.897 3.952 1.00 91.06 188 ILE A C 1
ATOM 1468 O O . ILE A 1 188 ? -15.569 2.275 3.307 1.00 91.06 188 ILE A O 1
ATOM 1472 N N . ALA A 1 189 ? -13.542 1.326 3.367 1.00 85.06 189 ALA A N 1
ATOM 1473 C CA . ALA A 1 189 ? -13.430 1.073 1.929 1.00 85.06 189 ALA A CA 1
ATOM 1474 C C . ALA A 1 189 ? -14.008 -0.292 1.496 1.00 85.06 189 ALA A C 1
ATOM 1476 O O . ALA A 1 189 ? -14.032 -0.614 0.303 1.00 85.06 189 ALA A O 1
ATOM 1477 N N . SER A 1 190 ? -14.481 -1.092 2.449 1.00 79.19 190 SER A N 1
ATOM 1478 C CA . SER A 1 190 ? -15.164 -2.372 2.240 1.00 79.19 190 SER A CA 1
ATOM 1479 C C . SER A 1 190 ? -16.665 -2.204 1.966 1.00 79.19 190 SER A C 1
ATOM 1481 O O . SER A 1 190 ? -17.229 -1.174 2.325 1.00 79.19 190 SER A O 1
ATOM 1483 N N . PRO A 1 191 ? -17.351 -3.229 1.426 1.00 82.88 191 PRO A N 1
ATOM 1484 C CA . PRO A 1 191 ? -18.817 -3.246 1.337 1.00 82.88 191 PRO A CA 1
ATOM 1485 C C . PRO A 1 191 ? -19.529 -3.369 2.701 1.00 82.88 191 PRO A C 1
ATOM 1487 O O . PRO A 1 191 ? -20.755 -3.386 2.744 1.00 82.88 191 PRO A O 1
ATOM 1490 N N . TYR A 1 192 ? -18.787 -3.488 3.807 1.00 84.69 192 TYR A N 1
ATOM 1491 C CA . TYR A 1 192 ? -19.349 -3.626 5.149 1.00 84.69 192 TYR A CA 1
ATOM 1492 C C . TYR A 1 192 ? -19.993 -2.331 5.651 1.00 84.69 192 TYR A C 1
ATOM 1494 O O . TYR A 1 192 ? -19.444 -1.243 5.481 1.00 84.69 192 TYR A O 1
ATOM 1502 N N . SER A 1 193 ? -21.133 -2.463 6.328 1.00 87.94 193 SER A N 1
ATOM 1503 C CA . SER A 1 193 ? -21.783 -1.351 7.018 1.00 87.94 193 SER A CA 1
ATOM 1504 C C . SER A 1 193 ? -21.003 -0.930 8.267 1.00 87.94 193 SER A C 1
ATOM 1506 O O . SER A 1 193 ? -20.268 -1.726 8.857 1.00 87.94 193 SER A O 1
ATOM 1508 N N . ASN A 1 194 ? -21.218 0.306 8.728 1.00 88.50 194 ASN A N 1
ATOM 1509 C CA . ASN A 1 194 ? -20.636 0.790 9.986 1.00 88.50 194 ASN A CA 1
ATOM 1510 C C . ASN A 1 194 ? -20.949 -0.143 11.162 1.00 88.50 194 ASN A C 1
ATOM 1512 O O . ASN A 1 194 ? -20.088 -0.354 12.007 1.00 88.50 194 ASN A O 1
ATOM 1516 N N . GLU A 1 195 ? -22.145 -0.737 11.194 1.00 91.25 195 GLU A N 1
ATOM 1517 C CA . GLU A 1 195 ? -22.528 -1.677 12.249 1.00 91.25 195 GLU A CA 1
ATOM 1518 C C . GLU A 1 195 ? -21.718 -2.977 12.168 1.00 91.25 195 GLU A C 1
ATOM 1520 O O . GLU A 1 195 ? -21.207 -3.452 13.177 1.00 91.25 195 GLU A O 1
ATOM 1525 N N . GLN A 1 196 ? -21.504 -3.527 10.968 1.00 90.81 196 GLN A N 1
ATOM 1526 C CA . GLN A 1 196 ? -20.656 -4.713 10.790 1.00 90.81 196 GLN A CA 1
ATOM 1527 C C . GLN A 1 196 ? -19.209 -4.446 11.219 1.00 90.81 196 GLN A C 1
ATOM 1529 O O . GLN A 1 196 ? -18.592 -5.279 11.886 1.00 90.81 196 GLN A O 1
ATOM 1534 N N . VAL A 1 197 ? -18.679 -3.270 10.875 1.00 90.12 197 VAL A N 1
ATOM 1535 C CA . VAL A 1 197 ? -17.340 -2.836 11.293 1.00 90.12 197 VAL A CA 1
ATOM 1536 C C . VAL A 1 197 ? -17.284 -2.627 12.810 1.00 90.12 197 VAL A C 1
ATOM 1538 O O . VAL A 1 197 ? -16.340 -3.080 13.456 1.00 90.12 197 VAL A O 1
ATOM 1541 N N . LYS A 1 198 ? -18.319 -2.030 13.411 1.00 91.94 198 LYS A N 1
ATOM 1542 C CA . LYS A 1 198 ? -18.439 -1.865 14.865 1.00 91.94 198 LYS A CA 1
ATOM 1543 C C . LYS A 1 198 ? -18.404 -3.212 15.584 1.00 91.94 198 LYS A C 1
ATOM 1545 O O . LYS A 1 198 ? -17.590 -3.399 16.484 1.00 91.94 198 LYS A O 1
ATOM 1550 N N . GLN A 1 199 ? -19.219 -4.174 15.150 1.00 90.38 199 GLN A N 1
ATOM 1551 C CA . GLN A 1 199 ? -19.236 -5.523 15.724 1.00 90.38 199 GLN A CA 1
ATOM 1552 C C . GLN A 1 199 ? -17.889 -6.242 15.560 1.00 90.38 199 GLN A C 1
ATOM 1554 O O . GLN A 1 199 ? -17.440 -6.933 16.477 1.00 90.38 199 GLN A O 1
ATOM 1559 N N . HIS A 1 200 ? -17.207 -6.046 14.427 1.00 88.38 200 HIS A N 1
ATOM 1560 C CA . HIS A 1 200 ? -15.861 -6.575 14.213 1.00 88.38 200 HIS A CA 1
ATOM 1561 C C . HIS A 1 200 ? -14.872 -6.055 15.268 1.00 88.38 200 HIS A C 1
ATOM 1563 O O . HIS A 1 200 ? -14.184 -6.862 15.894 1.00 88.38 200 HIS A O 1
ATOM 1569 N N . PHE A 1 201 ? -14.849 -4.746 15.533 1.00 89.12 201 PHE A N 1
ATOM 1570 C CA . PHE A 1 201 ? -13.953 -4.175 16.540 1.00 89.12 201 PHE A CA 1
ATOM 1571 C C . PHE A 1 201 ? -14.364 -4.479 17.986 1.00 89.12 201 PHE A C 1
ATOM 1573 O O . PHE A 1 201 ? -13.482 -4.683 18.812 1.00 89.12 201 PHE A O 1
ATOM 1580 N N . ILE A 1 202 ? -15.664 -4.597 18.294 1.00 89.38 202 ILE A N 1
ATOM 1581 C CA . ILE A 1 202 ? -16.140 -5.064 19.613 1.00 89.38 202 ILE A CA 1
ATOM 1582 C C . ILE A 1 202 ? -15.625 -6.477 19.913 1.00 89.38 202 ILE A C 1
ATOM 1584 O O . ILE A 1 202 ? -15.326 -6.803 21.061 1.00 89.38 202 ILE A O 1
ATOM 1588 N N . ARG A 1 203 ? -15.552 -7.346 18.898 1.00 85.56 203 ARG A N 1
ATOM 1589 C CA . ARG A 1 203 ? -14.969 -8.681 19.058 1.00 85.56 203 ARG A CA 1
ATOM 1590 C C . ARG A 1 203 ? -13.463 -8.588 19.300 1.00 85.56 203 ARG A C 1
ATOM 1592 O O . ARG A 1 203 ? -12.993 -9.158 20.272 1.00 85.56 203 ARG A O 1
ATOM 1599 N N . LEU A 1 204 ? -12.744 -7.822 18.480 1.00 82.56 204 LEU A N 1
ATOM 1600 C CA . LEU A 1 204 ? -11.293 -7.664 18.622 1.00 82.56 204 LEU A CA 1
ATOM 1601 C C . LEU A 1 204 ? -10.881 -7.053 19.964 1.00 82.56 204 LEU A C 1
ATOM 1603 O O . LEU A 1 204 ? -9.887 -7.478 20.532 1.00 82.56 204 LEU A O 1
ATOM 1607 N N . SER A 1 205 ? -11.651 -6.107 20.509 1.00 84.62 205 SER A N 1
ATOM 1608 C CA . SER A 1 205 ? -11.350 -5.507 21.816 1.00 84.62 205 SER A CA 1
ATOM 1609 C C . SER A 1 205 ? -11.505 -6.484 22.988 1.00 84.62 205 SER A C 1
ATOM 1611 O O . SER A 1 205 ? -11.082 -6.177 24.098 1.00 84.62 205 SER A O 1
ATOM 1613 N N . LYS A 1 206 ? -12.169 -7.631 22.780 1.00 83.88 206 LYS A N 1
ATOM 1614 C CA . LYS A 1 206 ? -12.280 -8.702 23.785 1.00 83.88 206 LYS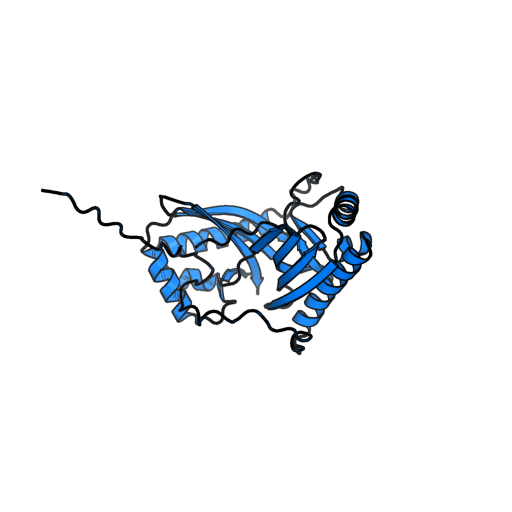 A CA 1
ATOM 1615 C C . LYS A 1 206 ? -11.113 -9.682 23.713 1.00 83.88 206 LYS A C 1
ATOM 1617 O O . LYS A 1 206 ? -10.831 -10.343 24.710 1.00 83.88 206 LYS A O 1
ATOM 1622 N N . ASP A 1 207 ? -10.458 -9.774 22.561 1.00 80.12 207 ASP A N 1
ATOM 1623 C CA . ASP A 1 207 ? -9.270 -10.595 22.394 1.00 80.12 207 ASP A CA 1
ATOM 1624 C C . ASP A 1 207 ? -8.068 -9.848 22.987 1.00 80.12 207 ASP A C 1
ATOM 1626 O O . ASP A 1 207 ? -7.911 -8.640 22.811 1.00 80.12 207 ASP A O 1
ATOM 1630 N N . SER A 1 208 ? -7.188 -10.552 23.704 1.00 68.50 208 SER A N 1
ATOM 1631 C CA . SER A 1 208 ? -6.005 -9.957 24.346 1.00 68.50 208 SER A CA 1
ATOM 1632 C C . SER A 1 208 ? -4.882 -9.662 23.342 1.00 68.50 208 SER A C 1
ATOM 1634 O O . SER A 1 208 ? -3.720 -9.992 23.583 1.00 68.50 208 SER A O 1
ATOM 1636 N N . THR A 1 209 ? -5.223 -9.103 22.181 1.00 81.44 209 THR A N 1
ATOM 1637 C CA . THR A 1 209 ? -4.258 -8.782 21.130 1.00 81.44 209 THR A CA 1
ATOM 1638 C C . THR A 1 209 ? -3.642 -7.423 21.399 1.00 81.44 209 THR A C 1
ATOM 1640 O O . THR A 1 209 ? -4.356 -6.432 21.559 1.00 81.44 209 THR A O 1
ATOM 1643 N N . LYS A 1 210 ? -2.311 -7.355 21.416 1.00 88.62 210 LYS A N 1
ATOM 1644 C CA . LYS A 1 210 ? -1.599 -6.079 21.503 1.00 88.62 210 LYS A CA 1
ATOM 1645 C C . LYS A 1 210 ? -1.332 -5.566 20.096 1.00 88.62 210 LYS A C 1
ATOM 1647 O O . LYS A 1 210 ? -0.777 -6.299 19.280 1.00 88.62 210 LYS A O 1
ATOM 1652 N N . THR A 1 211 ? -1.700 -4.317 19.824 1.00 90.50 211 THR A N 1
ATOM 1653 C CA . THR A 1 211 ? -1.409 -3.666 18.539 1.00 90.50 211 THR A CA 1
ATOM 1654 C C . THR A 1 211 ? -0.307 -2.631 18.726 1.00 90.50 211 THR A C 1
ATOM 1656 O O . THR A 1 211 ? -0.385 -1.774 19.600 1.00 90.50 211 THR A O 1
ATOM 1659 N N . GLU A 1 212 ? 0.726 -2.688 17.893 1.00 93.00 212 GLU A N 1
ATOM 1660 C CA . GLU A 1 212 ? 1.874 -1.788 17.954 1.00 93.00 212 GLU A CA 1
ATOM 1661 C C . GLU A 1 212 ? 2.106 -1.102 16.605 1.00 93.00 212 GLU A C 1
ATOM 1663 O O . GLU A 1 212 ? 2.076 -1.733 15.548 1.00 93.00 212 GLU A O 1
ATOM 1668 N N . LEU A 1 213 ? 2.385 0.201 16.640 1.00 94.12 213 LEU A N 1
ATOM 1669 C CA . LEU A 1 213 ? 2.870 0.936 15.476 1.00 94.12 213 LEU A CA 1
ATOM 1670 C C . LEU A 1 213 ? 4.350 0.606 15.246 1.00 94.12 213 LEU A C 1
ATOM 1672 O O . LEU A 1 213 ? 5.197 1.026 16.028 1.00 94.12 213 LEU A O 1
ATOM 1676 N N . LYS A 1 214 ? 4.663 -0.111 14.161 1.00 94.12 214 LYS A N 1
ATOM 1677 C CA . LYS A 1 214 ? 6.046 -0.456 13.792 1.00 94.12 214 LYS A CA 1
ATOM 1678 C C . LYS A 1 214 ? 6.706 0.576 12.903 1.00 94.12 214 LYS A C 1
ATOM 1680 O O . LYS A 1 214 ? 7.902 0.814 13.023 1.00 94.12 214 LYS A O 1
ATOM 1685 N N . GLN A 1 215 ? 5.942 1.149 11.983 1.00 91.00 215 GLN A N 1
ATOM 1686 C CA . GLN A 1 215 ? 6.461 2.124 11.038 1.00 91.00 215 GLN A CA 1
ATOM 1687 C C . GLN A 1 215 ? 5.345 3.068 10.616 1.00 91.00 215 GLN A C 1
ATOM 1689 O O . GLN A 1 215 ? 4.233 2.637 10.317 1.00 91.00 215 GLN A O 1
ATOM 1694 N N . LEU A 1 216 ? 5.658 4.354 10.553 1.00 91.38 216 LEU A N 1
ATOM 1695 C CA . LEU A 1 216 ? 4.856 5.358 9.875 1.00 91.38 216 LEU A CA 1
ATOM 1696 C C . LEU A 1 216 ? 5.719 5.913 8.753 1.00 91.38 216 LEU A C 1
ATOM 1698 O O . LEU A 1 216 ? 6.891 6.214 8.961 1.00 91.38 216 LEU A O 1
ATOM 1702 N N . THR A 1 217 ? 5.175 6.027 7.547 1.00 90.00 217 THR A N 1
ATOM 1703 C CA . THR A 1 217 ? 5.900 6.705 6.481 1.00 90.00 217 THR A CA 1
ATOM 1704 C C . THR A 1 217 ? 5.009 7.641 5.704 1.00 90.00 217 THR A C 1
ATOM 1706 O O . THR A 1 217 ? 4.053 7.238 5.046 1.00 90.00 217 THR A O 1
ATOM 1709 N N . VAL A 1 218 ? 5.334 8.926 5.790 1.00 89.25 218 VAL A N 1
ATOM 1710 C CA . VAL A 1 218 ? 4.574 9.979 5.132 1.00 89.25 218 VAL A CA 1
ATOM 1711 C C . VAL A 1 218 ? 4.848 9.935 3.623 1.00 89.25 218 VAL A C 1
ATOM 1713 O O . VAL A 1 218 ? 5.985 9.983 3.176 1.00 89.25 218 VAL A O 1
ATOM 1716 N N . VAL A 1 219 ? 3.767 9.835 2.856 1.00 87.12 219 VAL A N 1
ATOM 1717 C CA . VAL A 1 219 ? 3.569 10.038 1.407 1.00 87.12 219 VAL A CA 1
ATOM 1718 C C . VAL A 1 219 ? 4.049 11.379 0.885 1.00 87.12 219 VAL A C 1
ATOM 1720 O O . VAL A 1 219 ? 5.089 11.572 0.264 1.00 87.12 219 VAL A O 1
ATOM 1723 N N . GLY A 1 220 ? 3.230 12.330 1.290 1.00 84.94 220 GLY A N 1
ATOM 1724 C CA . GLY A 1 220 ? 3.278 13.748 1.039 1.00 84.94 220 GLY A CA 1
ATOM 1725 C C . GLY A 1 220 ? 2.316 14.379 2.041 1.00 84.94 220 GLY A C 1
ATOM 1726 O O . GLY A 1 220 ? 2.108 13.853 3.132 1.00 84.94 220 GLY A O 1
ATOM 1727 N N . LYS A 1 221 ? 1.672 15.486 1.679 1.00 87.56 221 LYS A N 1
ATOM 1728 C CA . LYS A 1 221 ? 0.850 16.253 2.633 1.00 87.56 221 LYS A CA 1
ATOM 1729 C C . LYS A 1 221 ? -0.427 15.544 3.110 1.00 87.56 221 LYS A C 1
ATOM 1731 O O . LYS A 1 221 ? -0.926 15.887 4.178 1.00 87.56 221 LYS A O 1
ATOM 1736 N N . SER A 1 222 ? -0.969 14.602 2.334 1.00 90.75 222 SER A N 1
ATOM 1737 C CA . SER A 1 222 ? -2.271 13.973 2.616 1.00 90.75 222 SER A CA 1
ATOM 1738 C C . SER A 1 222 ? -2.299 12.456 2.439 1.00 90.75 222 SER A C 1
ATOM 1740 O O . SER A 1 222 ? -3.382 11.882 2.368 1.00 90.75 222 SER A O 1
ATOM 1742 N N . LEU A 1 223 ? -1.137 11.806 2.377 1.00 93.38 223 LEU A N 1
ATOM 1743 C CA . LEU A 1 223 ? -1.014 10.349 2.361 1.00 93.38 223 LEU A CA 1
ATOM 1744 C C . LEU A 1 223 ? 0.102 9.930 3.316 1.00 93.38 223 LEU A C 1
ATOM 1746 O O . LEU A 1 223 ? 1.153 10.566 3.354 1.00 93.38 223 LEU A O 1
ATOM 1750 N N . ALA A 1 224 ? -0.115 8.848 4.047 1.00 93.38 224 ALA A N 1
ATOM 1751 C CA . ALA A 1 224 ? 0.889 8.131 4.813 1.00 93.38 224 ALA A CA 1
ATOM 1752 C C . ALA A 1 224 ? 0.615 6.626 4.719 1.00 93.38 224 ALA A C 1
ATOM 1754 O O . ALA A 1 224 ? -0.520 6.205 4.506 1.00 93.38 224 ALA A O 1
ATOM 1755 N N . LEU A 1 225 ? 1.653 5.815 4.869 1.00 93.00 225 LEU A N 1
ATOM 1756 C CA . LEU A 1 225 ? 1.547 4.370 5.013 1.00 93.00 225 LEU A CA 1
ATOM 1757 C C . LEU A 1 225 ? 1.876 4.001 6.453 1.00 93.00 225 LEU A C 1
ATOM 1759 O O . LEU A 1 225 ? 2.850 4.495 7.020 1.00 93.00 225 LEU A O 1
ATOM 1763 N N . VAL A 1 226 ? 1.056 3.140 7.038 1.00 92.75 226 VAL A N 1
ATOM 1764 C CA . VAL A 1 226 ? 1.169 2.738 8.437 1.00 92.75 226 VAL A CA 1
ATOM 1765 C C . VAL A 1 226 ? 1.408 1.244 8.488 1.00 92.75 226 VAL A C 1
ATOM 1767 O O . VAL A 1 226 ? 0.591 0.482 7.980 1.00 92.75 226 VAL A O 1
ATOM 1770 N N . LYS A 1 227 ? 2.511 0.821 9.103 1.00 92.88 227 LYS A N 1
ATOM 1771 C CA . LYS A 1 227 ? 2.771 -0.580 9.419 1.00 92.88 227 LYS A CA 1
ATOM 1772 C C . LYS A 1 227 ? 2.395 -0.849 10.867 1.00 92.88 227 LYS A C 1
ATOM 1774 O O . LYS A 1 227 ? 3.053 -0.348 11.782 1.00 92.88 227 LYS A O 1
ATOM 1779 N N . LEU A 1 228 ? 1.356 -1.648 11.061 1.00 92.62 228 LEU A N 1
ATOM 1780 C CA . LEU A 1 228 ? 0.926 -2.120 12.373 1.00 92.62 228 LEU A CA 1
ATOM 1781 C C . LEU A 1 228 ? 1.343 -3.578 12.547 1.00 92.62 228 LEU A C 1
ATOM 1783 O O . LEU A 1 228 ? 1.277 -4.354 11.596 1.00 92.62 228 LEU A O 1
ATOM 1787 N N . GLU A 1 229 ? 1.773 -3.940 13.750 1.00 93.44 229 GLU A N 1
ATOM 1788 C CA . GLU A 1 229 ? 1.984 -5.326 14.163 1.00 93.44 229 GLU A CA 1
ATOM 1789 C C . GLU A 1 229 ? 0.970 -5.687 15.241 1.00 93.44 229 GLU A C 1
ATOM 1791 O O . GLU A 1 229 ? 0.760 -4.931 16.188 1.00 93.44 229 GLU A O 1
ATOM 1796 N N . GLN A 1 230 ? 0.364 -6.856 15.096 1.00 89.94 230 GLN A N 1
ATOM 1797 C CA . GLN A 1 230 ? -0.518 -7.452 16.083 1.00 89.94 230 GLN A CA 1
ATOM 1798 C C . GLN A 1 230 ? 0.150 -8.682 16.680 1.00 89.94 230 GLN A C 1
ATOM 1800 O O . GLN A 1 230 ? 0.630 -9.544 15.939 1.00 89.94 230 GLN A O 1
ATOM 1805 N N . ASP A 1 231 ? 0.149 -8.768 18.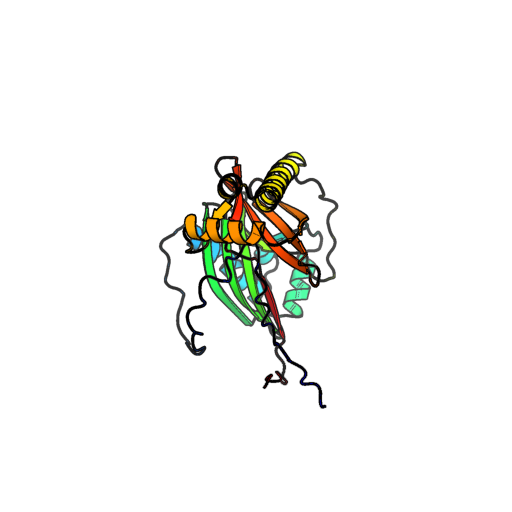005 1.00 90.56 231 ASP A N 1
ATOM 1806 C CA . ASP A 1 231 ? 0.661 -9.909 18.756 1.00 90.56 231 ASP A CA 1
ATOM 1807 C C . ASP A 1 231 ? -0.503 -10.741 19.312 1.00 90.56 231 ASP A C 1
ATOM 1809 O O . ASP A 1 231 ? -1.309 -10.242 20.103 1.00 90.56 231 ASP A O 1
ATOM 1813 N N . PHE A 1 232 ? -0.583 -12.003 18.879 1.00 86.31 232 PHE A N 1
ATOM 1814 C CA . PHE A 1 232 ? -1.572 -12.992 19.324 1.00 86.31 232 PHE A CA 1
ATOM 1815 C C . PHE A 1 232 ? -0.982 -13.975 20.356 1.00 86.31 232 PHE A C 1
ATOM 1817 O O . PHE A 1 232 ? -1.583 -15.003 20.663 1.00 86.31 232 PHE A O 1
ATOM 1824 N N . GLY A 1 233 ? 0.213 -13.693 20.885 1.00 88.56 233 GLY A N 1
ATOM 1825 C CA . GLY A 1 233 ? 0.937 -14.500 21.867 1.00 88.56 233 GLY A CA 1
ATOM 1826 C C . GLY A 1 233 ? 1.784 -15.610 21.242 1.00 88.56 233 GLY A C 1
ATOM 1827 O O . GLY A 1 233 ? 2.946 -15.775 21.604 1.00 88.56 233 GLY A O 1
ATOM 1828 N N . ASN A 1 234 ? 1.234 -16.366 20.289 1.00 89.62 234 ASN A N 1
ATOM 1829 C CA . ASN A 1 234 ? 1.939 -17.457 19.599 1.00 89.62 234 ASN A CA 1
ATOM 1830 C C . ASN A 1 234 ? 2.426 -17.093 18.186 1.00 89.62 234 ASN A C 1
ATOM 1832 O O . ASN A 1 234 ? 3.277 -17.791 17.636 1.00 89.62 234 ASN A O 1
ATOM 1836 N N . TYR A 1 235 ? 1.898 -16.025 17.592 1.00 89.94 235 TYR A N 1
ATOM 1837 C CA . TYR A 1 235 ? 2.362 -15.485 16.319 1.00 89.94 235 TYR A CA 1
ATOM 1838 C C . TYR A 1 235 ? 2.107 -13.979 16.241 1.00 89.94 235 TYR A C 1
ATOM 1840 O O . TYR A 1 235 ? 1.336 -13.409 17.017 1.00 89.94 235 TYR A O 1
ATOM 1848 N N . LYS A 1 236 ? 2.759 -13.346 15.265 1.00 90.81 236 LYS A N 1
ATOM 1849 C CA . LYS A 1 236 ? 2.618 -11.925 14.960 1.00 90.81 236 LYS A CA 1
ATOM 1850 C C . LYS A 1 236 ? 2.169 -11.735 13.523 1.00 90.81 236 LYS A C 1
ATOM 1852 O O . LYS A 1 236 ? 2.656 -12.426 12.630 1.00 90.81 236 LYS A O 1
ATOM 1857 N N . ILE A 1 237 ? 1.277 -10.778 13.300 1.00 89.62 237 ILE A N 1
ATOM 1858 C CA . ILE A 1 237 ? 0.861 -10.355 11.959 1.00 89.62 237 ILE A CA 1
ATOM 1859 C C . ILE A 1 237 ? 1.264 -8.901 11.776 1.00 89.62 237 ILE A C 1
ATOM 1861 O O . ILE A 1 237 ? 0.995 -8.071 12.635 1.00 89.62 237 ILE A O 1
ATOM 1865 N N . SER A 1 238 ? 1.906 -8.596 10.651 1.00 90.69 238 SER A N 1
ATOM 1866 C CA . SER A 1 238 ? 2.200 -7.227 10.235 1.00 90.69 238 SER A CA 1
ATOM 1867 C C . SER A 1 238 ? 1.339 -6.849 9.041 1.00 90.69 238 SER A C 1
ATOM 1869 O O . SER A 1 238 ? 1.249 -7.611 8.080 1.00 90.69 238 SER A O 1
ATOM 1871 N N . GLU A 1 239 ? 0.772 -5.649 9.065 1.00 90.19 239 GLU A N 1
ATOM 1872 C CA . GLU A 1 239 ? -0.055 -5.123 7.979 1.00 90.19 239 GLU A CA 1
ATOM 1873 C C . GLU A 1 239 ? 0.375 -3.711 7.613 1.00 90.19 239 GLU A C 1
ATOM 1875 O O . GLU A 1 239 ? 0.690 -2.911 8.492 1.00 90.19 239 GLU A O 1
ATOM 1880 N N . THR A 1 240 ? 0.378 -3.394 6.317 1.00 91.12 240 THR A N 1
ATOM 1881 C CA . THR A 1 240 ? 0.565 -2.023 5.836 1.00 91.12 240 THR A CA 1
ATOM 1882 C C . THR A 1 240 ? -0.760 -1.468 5.339 1.00 91.12 240 THR A C 1
ATOM 1884 O O . THR A 1 240 ? -1.400 -2.039 4.454 1.00 91.12 240 THR A O 1
ATOM 1887 N N . ILE A 1 241 ? -1.160 -0.344 5.922 1.00 92.12 241 ILE A N 1
ATOM 1888 C CA . ILE A 1 241 ? -2.468 0.276 5.744 1.00 92.12 241 ILE A CA 1
ATOM 1889 C C . ILE A 1 241 ? -2.256 1.700 5.225 1.00 92.12 241 ILE A C 1
ATOM 1891 O O . ILE A 1 241 ? -1.431 2.434 5.785 1.00 92.12 241 ILE A O 1
ATOM 1895 N N . PRO A 1 242 ? -2.971 2.126 4.170 1.00 94.12 242 PRO A N 1
ATOM 1896 C CA . PRO A 1 242 ? -2.927 3.512 3.749 1.00 94.12 242 PRO A CA 1
ATOM 1897 C C . PRO A 1 242 ? -3.725 4.386 4.724 1.00 94.12 242 PRO A C 1
ATOM 1899 O O . PRO A 1 242 ? -4.820 4.039 5.165 1.00 94.12 242 PRO A O 1
ATOM 1902 N N . MET A 1 243 ? -3.179 5.555 5.032 1.00 95.06 243 MET A N 1
ATOM 1903 C CA . MET A 1 243 ? -3.840 6.615 5.781 1.00 95.06 243 MET A CA 1
ATOM 1904 C C . MET A 1 243 ? -3.861 7.878 4.933 1.00 95.06 243 MET A C 1
ATOM 1906 O O . MET A 1 243 ? -2.856 8.226 4.318 1.00 95.06 243 MET A O 1
ATOM 1910 N N . PHE A 1 244 ? -4.977 8.594 4.903 1.00 94.94 244 PHE A N 1
ATOM 1911 C CA . PHE A 1 244 ? -5.103 9.806 4.097 1.00 94.94 244 PHE A CA 1
ATOM 1912 C C . PHE A 1 244 ? -5.727 10.947 4.884 1.00 94.94 244 PHE A C 1
ATOM 1914 O O . PHE A 1 244 ? -6.393 10.725 5.893 1.00 94.94 244 PHE A O 1
ATOM 1921 N N . LYS A 1 245 ? -5.488 12.177 4.429 1.00 93.19 245 LYS A N 1
ATOM 1922 C CA . LYS A 1 245 ? -6.063 13.385 5.027 1.00 93.19 245 LYS A CA 1
ATOM 1923 C C . LYS A 1 245 ? -7.289 13.819 4.224 1.00 93.19 245 LYS A C 1
ATOM 1925 O O . LYS A 1 245 ? -7.184 14.086 3.029 1.00 93.19 245 LYS A O 1
ATOM 1930 N N . GLU A 1 246 ? -8.437 13.904 4.883 1.00 90.69 246 GLU A N 1
ATOM 1931 C CA . GLU A 1 246 ? -9.713 14.370 4.336 1.00 90.69 246 GLU A CA 1
ATOM 1932 C C . GLU A 1 246 ? -10.272 15.463 5.242 1.00 90.69 246 GLU A C 1
ATOM 1934 O O . GLU A 1 246 ? -10.361 15.272 6.451 1.00 90.69 246 GLU A O 1
ATOM 1939 N N . SER A 1 247 ? -10.616 16.626 4.679 1.00 88.50 247 SER A N 1
ATOM 1940 C CA . SER A 1 247 ? -11.145 17.764 5.451 1.00 88.50 247 SER A CA 1
ATOM 1941 C C . SER A 1 247 ? -10.295 18.108 6.687 1.00 88.50 247 SER A C 1
ATOM 1943 O O . SER A 1 247 ? -10.813 18.348 7.771 1.00 88.50 247 SER A O 1
ATOM 1945 N N . ASN A 1 248 ? -8.966 18.105 6.523 1.00 88.62 248 ASN A N 1
ATOM 1946 C CA . ASN A 1 248 ? -7.957 18.295 7.576 1.00 88.62 248 ASN A CA 1
ATOM 1947 C C . ASN A 1 248 ? -7.875 17.214 8.669 1.00 88.62 248 ASN A C 1
ATOM 1949 O O . ASN A 1 248 ? -7.054 17.348 9.575 1.00 88.62 248 ASN A O 1
ATOM 1953 N N . GLN A 1 249 ? -8.613 16.114 8.553 1.00 93.25 249 GLN A N 1
ATOM 1954 C CA . GLN A 1 249 ? -8.549 14.982 9.471 1.00 93.25 249 GLN A CA 1
ATOM 1955 C C . GLN A 1 249 ? -7.884 13.776 8.804 1.00 93.25 249 GLN A C 1
ATOM 1957 O O . GLN A 1 249 ? -8.216 13.404 7.680 1.00 93.25 249 GLN A O 1
ATOM 1962 N N . TRP A 1 250 ? -6.939 13.146 9.500 1.00 95.81 250 TRP A N 1
ATOM 1963 C CA . TRP A 1 250 ? -6.364 11.879 9.055 1.00 95.81 250 TRP A CA 1
ATOM 1964 C C . TRP A 1 250 ? -7.326 10.717 9.311 1.00 95.81 250 TRP A C 1
ATOM 1966 O O . TRP A 1 250 ? -7.925 10.633 10.386 1.00 95.81 250 TRP A O 1
ATOM 1976 N N . LYS A 1 251 ? -7.440 9.818 8.330 1.00 95.75 251 LYS A N 1
ATOM 1977 C CA . LYS A 1 251 ? -8.264 8.610 8.386 1.00 95.75 251 LYS A CA 1
ATOM 1978 C C . LYS A 1 251 ? -7.491 7.389 7.903 1.00 95.75 251 LYS A C 1
ATOM 1980 O O . LYS A 1 251 ? -6.868 7.434 6.840 1.00 95.75 251 LYS A O 1
ATOM 1985 N N . LEU A 1 252 ? -7.555 6.300 8.666 1.00 94.94 252 LEU A N 1
ATOM 1986 C CA . LEU A 1 252 ? -7.043 4.986 8.269 1.00 94.94 252 LEU A CA 1
ATOM 1987 C C . LEU A 1 252 ? -8.036 4.315 7.321 1.00 94.94 252 LEU A C 1
ATOM 1989 O O . LEU A 1 252 ? -9.235 4.276 7.597 1.00 94.94 252 LEU A O 1
ATOM 1993 N N . VAL A 1 253 ? -7.549 3.768 6.210 1.00 93.81 253 VAL A N 1
ATOM 1994 C CA . VAL A 1 253 ? -8.390 3.015 5.277 1.00 93.81 253 VAL A CA 1
ATOM 1995 C C . VAL A 1 253 ? -8.617 1.607 5.830 1.00 93.81 253 VAL A C 1
ATOM 1997 O O . VAL A 1 253 ? -7.709 0.783 5.863 1.00 93.81 253 VAL A O 1
ATOM 2000 N N . PHE A 1 254 ? -9.846 1.316 6.243 1.00 90.62 254 PHE A N 1
ATOM 2001 C CA . PHE A 1 254 ? -10.285 -0.011 6.661 1.00 90.62 254 PHE A CA 1
ATOM 2002 C C . PHE A 1 254 ? -10.813 -0.812 5.464 1.00 90.62 254 PHE A C 1
ATOM 2004 O O . PHE A 1 254 ? -11.537 -0.288 4.615 1.00 90.62 254 PHE A O 1
ATOM 2011 N N . GLY A 1 255 ? -10.498 -2.105 5.419 1.00 85.62 255 GLY A N 1
ATOM 2012 C CA . GLY A 1 255 ? -11.004 -3.049 4.423 1.00 85.62 255 GLY A CA 1
ATOM 2013 C C . GLY A 1 255 ? -10.175 -3.147 3.143 1.00 85.62 255 GLY A C 1
ATOM 2014 O O . GLY A 1 255 ? -10.605 -3.816 2.211 1.00 85.62 255 GLY A O 1
ATOM 2015 N N . GLN A 1 256 ? -9.015 -2.486 3.073 1.00 84.50 256 GLN A N 1
ATOM 2016 C CA . GLN A 1 256 ? -8.127 -2.502 1.903 1.00 84.50 256 GLN A CA 1
ATOM 2017 C C . GLN A 1 256 ? -6.670 -2.668 2.346 1.00 84.50 256 GLN A C 1
ATOM 2019 O O . GLN A 1 256 ? -5.997 -1.694 2.688 1.00 84.50 256 GLN A O 1
ATOM 2024 N N . ARG A 1 257 ? -6.179 -3.913 2.353 1.00 81.19 257 ARG A N 1
ATOM 2025 C CA . ARG A 1 257 ? -4.765 -4.208 2.632 1.00 81.19 257 ARG A CA 1
ATOM 2026 C C . ARG A 1 257 ? -3.902 -3.879 1.428 1.00 81.19 257 ARG A C 1
ATOM 2028 O O . ARG A 1 257 ? -4.247 -4.218 0.298 1.00 81.19 257 ARG A O 1
ATOM 2035 N N . LEU A 1 258 ? -2.725 -3.324 1.697 1.00 89.19 258 LEU A N 1
ATOM 2036 C CA . LEU A 1 258 ? -1.650 -3.331 0.718 1.00 89.19 258 LEU A CA 1
ATOM 2037 C C . LEU A 1 258 ? -0.972 -4.697 0.778 1.00 89.19 258 LEU A C 1
ATOM 2039 O O . LEU A 1 258 ? -0.428 -5.086 1.811 1.00 89.19 258 LEU A O 1
ATOM 2043 N N . THR A 1 259 ? -1.042 -5.432 -0.322 1.00 88.25 259 THR A N 1
ATOM 2044 C CA . THR A 1 259 ? -0.441 -6.758 -0.463 1.00 88.25 259 THR A CA 1
ATOM 2045 C C . THR A 1 259 ? 0.522 -6.761 -1.634 1.00 88.25 259 THR A C 1
ATOM 2047 O O . THR A 1 259 ? 0.413 -5.949 -2.556 1.00 88.25 259 THR A O 1
ATOM 2050 N N . SER A 1 260 ? 1.499 -7.655 -1.584 1.00 88.00 260 SER A N 1
ATOM 2051 C CA . SER A 1 260 ? 2.429 -7.880 -2.681 1.00 88.00 260 SER A CA 1
ATOM 2052 C C . SER A 1 260 ? 2.935 -9.309 -2.590 1.00 88.00 260 SER A C 1
ATOM 2054 O O . SER A 1 260 ? 3.913 -9.584 -1.897 1.00 88.00 260 SER A O 1
ATOM 2056 N N . ASP A 1 261 ? 2.278 -10.200 -3.314 1.00 90.31 261 ASP A N 1
ATOM 2057 C CA . ASP A 1 261 ? 2.644 -11.603 -3.405 1.00 90.31 261 ASP A CA 1
ATOM 2058 C C . ASP A 1 261 ? 3.430 -11.844 -4.691 1.00 90.31 261 ASP A C 1
ATOM 2060 O O . ASP A 1 261 ? 3.089 -11.330 -5.757 1.00 90.31 261 ASP A O 1
ATOM 2064 N N . SER A 1 262 ? 4.506 -12.622 -4.594 1.00 90.75 262 SER A N 1
ATOM 2065 C CA . SER A 1 262 ? 5.375 -12.965 -5.720 1.00 90.75 262 SER A CA 1
ATOM 2066 C C . SER A 1 262 ? 5.405 -14.477 -5.888 1.00 90.75 262 SER A C 1
ATOM 2068 O O . SER A 1 262 ? 5.973 -15.188 -5.061 1.00 90.75 262 SER A O 1
ATOM 2070 N N . ILE A 1 263 ? 4.843 -14.959 -6.989 1.00 91.38 263 ILE A N 1
ATOM 2071 C CA . ILE A 1 263 ? 4.727 -16.377 -7.320 1.00 91.38 263 ILE A CA 1
ATOM 2072 C C . ILE A 1 263 ? 5.779 -16.700 -8.390 1.00 91.38 263 ILE A C 1
ATOM 2074 O O . ILE A 1 263 ? 5.642 -16.232 -9.522 1.00 91.38 263 ILE A O 1
ATOM 2078 N N . PRO A 1 264 ? 6.848 -17.457 -8.078 1.00 89.88 264 PRO A N 1
ATOM 2079 C CA . PRO A 1 264 ? 7.859 -17.811 -9.069 1.00 89.88 264 PRO A CA 1
ATOM 2080 C C . PRO A 1 264 ? 7.267 -18.714 -10.158 1.00 89.88 264 PRO A C 1
ATOM 2082 O O . PRO A 1 264 ? 6.460 -19.601 -9.879 1.00 89.88 264 PRO A O 1
ATOM 2085 N N . ILE A 1 265 ? 7.701 -18.519 -11.401 1.00 86.31 265 ILE A N 1
ATOM 2086 C CA . ILE A 1 265 ? 7.341 -19.390 -12.523 1.00 86.31 265 ILE A CA 1
ATOM 2087 C C . ILE A 1 265 ? 8.371 -20.531 -12.571 1.00 86.31 265 ILE A C 1
ATOM 2089 O O . ILE A 1 265 ? 9.525 -20.325 -12.940 1.00 86.31 265 ILE A O 1
ATOM 2093 N N . GLY A 1 266 ? 7.963 -21.738 -12.162 1.00 73.00 266 GLY A N 1
ATOM 2094 C CA . GLY A 1 266 ? 8.797 -22.946 -12.130 1.00 73.00 266 GLY A CA 1
ATOM 2095 C C . GLY A 1 266 ? 7.970 -24.235 -12.213 1.00 73.00 266 GLY A C 1
ATOM 2096 O O . GLY A 1 266 ? 6.765 -24.230 -11.974 1.00 73.00 266 GLY A O 1
ATOM 2097 N N . THR A 1 267 ? 8.606 -25.354 -12.572 1.00 53.09 267 THR A N 1
ATOM 2098 C CA . THR A 1 267 ? 7.941 -26.613 -12.975 1.00 53.09 267 THR A CA 1
ATOM 2099 C C . THR A 1 267 ? 7.417 -27.499 -11.838 1.00 53.09 267 THR A C 1
ATOM 2101 O O . THR A 1 267 ? 6.742 -28.483 -12.121 1.00 53.09 267 THR A O 1
ATOM 2104 N N . ASN A 1 268 ? 7.661 -27.167 -10.567 1.00 58.09 268 ASN A N 1
ATOM 2105 C CA . ASN A 1 268 ? 7.330 -28.035 -9.428 1.00 58.09 268 ASN A CA 1
ATOM 2106 C C . ASN A 1 268 ? 6.454 -27.333 -8.380 1.00 58.09 268 ASN A C 1
ATOM 2108 O O . ASN A 1 268 ? 6.844 -27.196 -7.221 1.00 58.09 268 ASN A O 1
ATOM 2112 N N . VAL A 1 269 ? 5.247 -26.910 -8.762 1.00 58.53 269 VAL A N 1
ATOM 2113 C CA . VAL A 1 269 ? 4.215 -26.575 -7.769 1.00 58.53 269 VAL A CA 1
ATOM 2114 C C . VAL A 1 269 ? 3.729 -27.891 -7.155 1.00 58.53 269 VAL A C 1
ATOM 2116 O O . VAL A 1 269 ? 2.935 -28.614 -7.760 1.00 58.53 269 VAL A O 1
ATOM 2119 N N . GLN A 1 270 ? 4.239 -28.247 -5.974 1.00 57.81 270 GLN A N 1
ATOM 2120 C CA . GLN A 1 270 ? 3.716 -29.392 -5.231 1.00 57.81 270 GLN A CA 1
ATOM 2121 C C . GLN A 1 270 ? 2.279 -29.094 -4.805 1.00 57.81 270 GLN A C 1
ATOM 2123 O O . GLN A 1 270 ? 2.016 -28.165 -4.043 1.00 57.81 270 GLN A O 1
ATOM 2128 N N . LYS A 1 271 ? 1.336 -29.901 -5.295 1.00 55.78 271 LYS A N 1
ATOM 2129 C CA . LYS A 1 271 ? -0.026 -29.907 -4.766 1.00 55.78 271 LYS A CA 1
ATOM 2130 C C . LYS A 1 271 ? 0.019 -30.487 -3.355 1.00 55.78 271 LYS A C 1
ATOM 2132 O O . LYS A 1 271 ? 0.405 -31.643 -3.188 1.00 55.78 271 LYS A O 1
ATOM 2137 N N . ILE A 1 272 ? -0.389 -29.698 -2.367 1.00 63.62 272 ILE A N 1
ATOM 2138 C CA . ILE A 1 272 ? -0.681 -30.211 -1.029 1.00 63.62 272 ILE A CA 1
ATOM 2139 C C . ILE A 1 272 ? -1.953 -31.060 -1.163 1.00 63.62 272 ILE A C 1
ATOM 2141 O O . ILE A 1 272 ? -2.959 -30.572 -1.681 1.00 63.62 272 ILE A O 1
ATOM 2145 N N . LYS A 1 273 ? -1.858 -32.345 -0.808 1.00 48.28 273 LYS A N 1
ATOM 2146 C CA . LYS A 1 273 ? -2.998 -33.267 -0.725 1.00 48.28 273 LYS A CA 1
ATOM 2147 C C . LYS A 1 273 ? -3.623 -33.204 0.657 1.00 48.28 273 LYS A C 1
ATOM 2149 O O . LYS A 1 273 ? -2.841 -33.075 1.625 1.00 48.28 273 LYS A O 1
#

Radius of gyration: 20.69 Å; Cα contacts (8 Å, |Δi|>4): 433; chains: 1; bounding box: 43×66×52 Å

Solvent-accessible surface area (backbone atoms only — not comparable to full-atom values): 16148 Å² total; per-residue (Å²): 141,81,86,81,82,80,82,76,82,74,82,73,78,79,84,50,98,50,51,70,84,75,75,68,83,74,78,84,80,80,91,80,78,95,74,76,82,73,80,83,68,92,47,66,62,55,49,54,45,52,47,29,54,51,50,23,52,52,19,47,54,70,63,36,49,70,51,31,54,70,22,35,46,55,55,63,56,53,77,50,48,64,57,52,47,53,52,46,39,70,77,44,39,52,76,48,72,46,77,78,46,75,46,75,76,54,95,46,37,32,42,36,28,33,44,35,36,35,77,56,30,39,36,43,33,29,37,51,32,36,50,53,97,92,40,46,22,38,55,37,70,69,74,95,66,95,76,44,74,52,90,73,86,70,69,61,65,67,61,52,50,56,52,50,52,52,52,53,49,38,48,49,18,42,72,70,58,37,53,73,67,30,54,76,38,48,39,77,74,38,97,64,50,73,65,58,52,46,54,52,48,60,52,54,38,71,45,90,58,50,72,45,84,76,43,78,44,75,70,59,98,47,35,30,41,36,31,39,35,37,38,69,87,86,54,73,50,75,48,42,31,51,29,37,50,54,97,90,39,65,27,40,42,29,42,53,70,52,45,76,48,77,46,72,67,70,96,77,79,77,78,86,129

Secondary structure (DSSP, 8-state):
----------------TTT-TTS-------S------------HHHHHHHHHHHHHHHHHHTT-HHHHHHTEEESS-BTTHHHHHHHHHHHS-EEEEEEEEEEEEETTEEEEEEEEEESSEEEEEEEEEEEETTEEEEEE---SSS--B-S---S-HHHHHHHHHHHHHHHHHHHTT-HHHHHTTEEE-SS--HHHHHHHHHHHTTS--EEEEEEEEEEETTEEEEEEEEE-SS-EEEEEEEEEEETTEEEEEES----EEEEE--S--PPP-

Sequence (273 aa):
MKTLCKNIIASGIAFTLFTGGDFLLPSTPSYIKTVSAAASTNNPVEQEARQAVSNFFSAQKSGNVEQMIKYSTYIPDITNLKELYTQFNKQHPLLNASITDAKVINHSLVIISTEIHLKDRVVISTTPVYKENNHWKIIRGIPPQGYTETNSLHKAATVENEAQKVIQNCIKAIESGKIDDLLTHLYIASPYSNEQVKQHFIRLSKDSTKTELKQLTVVGKSLALVKLEQDFGNYKISETIPMFKESNQWKLVFGQRLTSDSIPIGTNVQKIK

pLDDT: mean 81.68, std 20.84, range [27.03, 98.38]